Protein AF-A0AAE0SAY0-F1 (afdb_monomer_lite)

Radius of gyration: 31.82 Å; chains: 1; bounding box: 64×52×90 Å

InterPro domains:
  IPR038881 Yae1-like [PTHR18829] (3-130)

Organism: NCBI:txid2493646

Secondary structure (DSSP, 8-state):
----S------HHHHHHHHHHHHHHHHHHHHHHHHHHHHHHHHHHHHHHHHHHHHHHHHHHHHHHHHHHHHHHHHHHHTT----HHHHHHHHHHHHHHHHHHHHHHHHHHHHHHHHTTSS--------------------------------------TTSTTSSTTSS-HHHHHHHHHHHHHHHHHHHHHH-

Foldseek 3Di:
DPPPPPDPPDDVVVVVVVVVVVVVVVVVVVVVVVVVVVVVVVVVVVVVVVVVVVLCVQQVLLVVLLVVLVVVLVVCVVVVPCLDPVLNVLSVVLSVVSVVVSVVLVVLLVVVVVVPPPDDDPPPPPPPPDPDDDPDDDPDDDDDDDDDDDDDDDPPPDPDVPPPPVVSADPVRSVVSVVVSVVSVVSNVVSVD

pLDDT: mean 72.76, std 21.34, range [29.48, 95.25]

Structure (mmCIF, N/CA/C/O backbone):
data_AF-A0AAE0SAY0-F1
#
_entry.id   AF-A0AAE0SAY0-F1
#
loop_
_atom_site.group_PDB
_atom_site.id
_atom_site.type_symbol
_atom_site.label_atom_id
_atom_site.label_alt_id
_atom_site.label_comp_id
_atom_site.label_asym_id
_atom_site.label_entity_id
_atom_site.label_seq_id
_atom_site.pdbx_PDB_ins_code
_atom_site.Cartn_x
_atom_site.Cartn_y
_atom_site.Cartn_z
_atom_site.occupancy
_atom_site.B_iso_or_equiv
_atom_site.auth_seq_id
_atom_site.auth_comp_id
_atom_site.auth_asym_id
_atom_site.auth_atom_id
_atom_site.pdbx_PDB_model_num
ATOM 1 N N . MET A 1 1 ? 39.961 35.428 -63.835 1.00 50.41 1 MET A N 1
ATOM 2 C CA . MET A 1 1 ? 38.939 34.513 -64.376 1.00 50.41 1 MET A CA 1
ATOM 3 C C . MET A 1 1 ? 39.559 33.138 -64.426 1.00 50.41 1 MET A C 1
ATOM 5 O O . MET A 1 1 ? 40.484 32.979 -65.205 1.00 50.41 1 MET A O 1
ATOM 9 N N . CYS A 1 2 ? 39.135 32.260 -63.519 1.00 50.78 2 CYS A N 1
ATOM 10 C CA . CYS A 1 2 ? 39.115 30.796 -63.619 1.00 50.78 2 CYS A CA 1
ATOM 11 C C . CYS A 1 2 ? 38.475 30.301 -62.309 1.00 50.78 2 CYS A C 1
ATOM 13 O O . CYS A 1 2 ? 39.173 29.817 -61.424 1.00 50.78 2 CYS A O 1
ATOM 15 N N . ASP A 1 3 ? 37.164 30.521 -62.178 1.00 53.34 3 ASP A N 1
ATOM 16 C CA . ASP A 1 3 ? 36.315 30.006 -61.090 1.00 53.34 3 ASP A CA 1
ATOM 17 C C . ASP A 1 3 ? 35.630 28.689 -61.519 1.00 53.34 3 ASP A C 1
ATOM 19 O O . ASP A 1 3 ? 34.474 28.465 -61.200 1.00 53.34 3 ASP A O 1
ATOM 23 N N . ASP A 1 4 ? 36.330 27.804 -62.241 1.00 56.19 4 ASP A N 1
ATOM 24 C CA . ASP A 1 4 ? 35.753 26.556 -62.779 1.00 56.19 4 ASP A CA 1
ATOM 25 C C . ASP A 1 4 ? 36.566 25.326 -62.329 1.00 56.19 4 ASP A C 1
ATOM 27 O O . ASP A 1 4 ? 37.179 24.635 -63.142 1.00 56.19 4 ASP A O 1
ATOM 31 N N . LEU A 1 5 ? 36.634 25.058 -61.017 1.00 55.53 5 LEU A N 1
ATOM 32 C CA . LEU A 1 5 ? 37.279 23.837 -60.485 1.00 55.53 5 LEU A CA 1
ATOM 33 C C . LEU A 1 5 ? 36.327 22.917 -59.698 1.00 55.53 5 LEU A C 1
ATOM 35 O O . LEU A 1 5 ? 36.775 21.926 -59.130 1.00 55.53 5 LEU A O 1
ATOM 39 N N . PHE A 1 6 ? 35.020 23.193 -59.676 1.00 58.06 6 PHE A N 1
ATOM 40 C CA . PHE A 1 6 ? 34.055 22.380 -58.924 1.00 58.06 6 PHE A CA 1
ATOM 41 C C . PHE A 1 6 ? 32.705 22.227 -59.636 1.00 58.06 6 PHE A C 1
ATOM 43 O O . PHE A 1 6 ? 31.682 22.564 -59.063 1.00 58.06 6 PHE A O 1
ATOM 50 N N . ASP A 1 7 ? 32.704 21.673 -60.848 1.00 62.03 7 ASP A N 1
ATOM 51 C CA . ASP A 1 7 ? 31.488 21.134 -61.488 1.00 62.03 7 ASP A CA 1
ATOM 52 C C . ASP A 1 7 ? 31.799 19.759 -62.101 1.00 62.03 7 ASP A C 1
ATOM 54 O O . ASP A 1 7 ? 31.656 19.495 -63.293 1.00 62.03 7 ASP A O 1
ATOM 58 N N . ALA A 1 8 ? 32.321 18.852 -61.272 1.00 62.38 8 ALA A N 1
ATOM 59 C CA . ALA A 1 8 ? 32.258 17.441 -61.623 1.00 62.38 8 ALA A CA 1
ATOM 60 C C . ALA A 1 8 ? 30.800 17.010 -61.436 1.00 62.38 8 ALA A C 1
ATOM 62 O O . ALA A 1 8 ? 30.369 16.874 -60.291 1.00 62.38 8 ALA A O 1
ATOM 63 N N . ASP A 1 9 ? 30.067 16.822 -62.538 1.00 67.06 9 ASP A N 1
ATOM 64 C CA . ASP A 1 9 ? 28.736 16.206 -62.560 1.00 67.06 9 ASP A CA 1
ATOM 65 C C . ASP A 1 9 ? 28.818 14.837 -61.869 1.00 67.06 9 ASP A C 1
ATOM 67 O O . ASP A 1 9 ? 29.192 13.823 -62.467 1.00 67.06 9 ASP A O 1
ATOM 71 N N . VAL A 1 10 ? 28.549 14.808 -60.564 1.00 68.62 10 VAL A N 1
ATOM 72 C CA . VAL A 1 10 ? 28.425 13.561 -59.816 1.00 68.62 10 VAL A CA 1
ATOM 73 C C . VAL A 1 10 ? 27.100 12.947 -60.259 1.00 68.62 10 VAL A C 1
ATOM 75 O O . VAL A 1 10 ? 26.077 13.608 -60.099 1.00 68.62 10 VAL A O 1
ATOM 78 N N . PRO A 1 11 ? 27.085 11.718 -60.806 1.00 75.19 11 PRO A N 1
ATOM 79 C CA . PRO A 1 11 ? 25.846 11.112 -61.260 1.00 75.19 11 PRO A CA 1
ATOM 80 C C . PRO A 1 11 ? 24.834 11.059 -60.116 1.00 75.19 11 PRO A C 1
ATOM 82 O O . PRO A 1 11 ? 25.172 10.606 -59.017 1.00 75.19 11 PRO A O 1
ATOM 85 N N . ASP A 1 12 ? 23.603 11.486 -60.391 1.00 76.62 12 ASP A N 1
ATOM 86 C CA . ASP A 1 12 ? 22.509 11.522 -59.414 1.00 76.62 12 ASP A CA 1
ATOM 87 C C . ASP A 1 12 ? 22.326 10.162 -58.713 1.00 76.62 12 ASP A C 1
ATOM 89 O O . ASP A 1 12 ? 22.125 10.109 -57.504 1.00 76.62 12 ASP A O 1
ATOM 93 N N . GLU A 1 13 ? 22.550 9.052 -59.425 1.00 78.31 13 GLU A N 1
ATOM 94 C CA . GLU A 1 13 ? 22.526 7.680 -58.889 1.00 78.31 13 GLU A CA 1
ATOM 95 C C . GLU A 1 13 ? 23.530 7.449 -57.736 1.00 78.31 13 GLU A C 1
ATOM 97 O O . GLU A 1 13 ? 23.236 6.733 -56.776 1.00 78.31 13 GLU A O 1
ATOM 102 N N . LEU A 1 14 ? 24.716 8.071 -57.784 1.00 77.31 14 LEU A N 1
ATOM 103 C CA . LEU A 1 14 ? 25.714 7.987 -56.708 1.00 77.31 14 LEU A CA 1
ATOM 104 C C . LEU A 1 14 ? 25.335 8.864 -55.509 1.00 77.31 14 LEU A C 1
ATOM 106 O O . LEU A 1 14 ? 25.637 8.513 -54.363 1.00 77.31 14 LEU A O 1
ATOM 110 N N . ILE A 1 15 ? 24.677 9.998 -55.760 1.00 80.00 15 ILE A N 1
ATOM 111 C CA . ILE A 1 15 ? 24.145 10.877 -54.713 1.00 80.00 15 ILE A CA 1
ATOM 112 C C . ILE A 1 15 ? 23.011 10.157 -53.980 1.00 80.00 15 ILE A C 1
ATOM 114 O O . ILE A 1 15 ? 23.018 10.113 -52.747 1.00 80.00 15 ILE A O 1
ATOM 118 N N . GLU A 1 16 ? 22.094 9.536 -54.721 1.00 82.69 16 GLU A N 1
ATOM 119 C CA . GLU A 1 16 ? 21.010 8.726 -54.177 1.00 82.69 16 GLU A CA 1
ATOM 120 C C . GLU A 1 16 ? 21.564 7.566 -53.348 1.00 82.69 16 GLU A C 1
ATOM 122 O O . GLU A 1 16 ? 21.226 7.450 -52.172 1.00 82.69 16 GLU A O 1
ATOM 127 N N . ALA A 1 17 ? 22.479 6.752 -53.885 1.00 83.75 17 ALA A N 1
ATOM 128 C CA . ALA A 1 17 ? 23.070 5.627 -53.152 1.00 83.75 17 ALA A CA 1
ATOM 129 C C . ALA A 1 17 ? 23.733 6.058 -51.828 1.00 83.75 17 ALA A C 1
ATOM 131 O O . ALA A 1 17 ? 23.588 5.392 -50.798 1.00 83.75 17 ALA A O 1
ATOM 132 N N . LYS A 1 18 ? 24.420 7.208 -51.822 1.00 87.19 18 LYS A N 1
ATOM 133 C CA . LYS A 1 18 ? 25.021 7.784 -50.610 1.00 87.19 18 LYS A CA 1
ATOM 134 C C . LYS A 1 18 ? 23.966 8.227 -49.594 1.00 87.19 18 LYS A C 1
ATOM 136 O O . LYS A 1 18 ? 24.162 8.034 -48.393 1.00 87.19 18 LYS A O 1
ATOM 141 N N . GLN A 1 19 ? 22.874 8.835 -50.053 1.00 88.12 19 GLN A N 1
ATOM 142 C CA . GLN A 1 19 ? 21.759 9.230 -49.191 1.00 88.12 19 GLN A CA 1
ATOM 143 C C . GLN A 1 19 ? 21.067 8.002 -48.596 1.00 88.12 19 GLN A C 1
ATOM 145 O O . GLN A 1 19 ? 20.876 7.960 -47.384 1.00 88.12 19 GLN A O 1
ATOM 150 N N . TRP A 1 20 ? 20.800 6.974 -49.404 1.00 89.62 20 TRP A N 1
ATOM 151 C CA . TRP A 1 20 ? 20.235 5.703 -48.949 1.00 89.62 20 TRP A CA 1
ATOM 152 C C . TRP A 1 20 ? 21.085 5.056 -47.857 1.00 89.62 20 TRP A C 1
ATOM 154 O O . TRP A 1 20 ? 20.564 4.744 -46.790 1.00 89.62 20 TRP A O 1
ATOM 164 N N . HIS A 1 21 ? 22.399 4.938 -48.067 1.00 91.31 21 HIS A N 1
ATOM 165 C CA . HIS A 1 21 ? 23.300 4.352 -47.072 1.00 91.31 21 HIS A CA 1
ATOM 166 C C . HIS A 1 21 ? 23.351 5.171 -45.771 1.00 91.31 21 HIS A C 1
ATOM 168 O O . HIS A 1 21 ? 23.445 4.624 -44.670 1.00 91.31 21 HIS A O 1
ATOM 174 N N . LYS A 1 22 ? 23.280 6.505 -45.874 1.00 90.31 22 LYS A N 1
ATOM 175 C CA . LYS A 1 22 ? 23.200 7.381 -44.701 1.00 90.31 22 LYS A CA 1
ATOM 176 C C . LYS A 1 22 ? 21.899 7.144 -43.930 1.00 90.31 22 LYS A C 1
ATOM 178 O O . LYS A 1 22 ? 21.953 6.926 -42.723 1.00 90.31 22 LYS A O 1
ATOM 183 N N . THR A 1 23 ? 20.760 7.141 -44.618 1.00 91.44 23 THR A N 1
ATOM 184 C CA . THR A 1 23 ? 19.447 6.908 -44.006 1.00 91.44 23 THR A CA 1
ATOM 185 C C . THR A 1 23 ? 19.343 5.512 -43.394 1.00 91.44 23 THR A C 1
ATOM 187 O O . THR A 1 23 ? 18.812 5.368 -42.298 1.00 91.44 23 THR A O 1
ATOM 190 N N . GLU A 1 24 ? 19.888 4.486 -44.046 1.00 91.88 24 GLU A N 1
ATOM 191 C CA . GLU A 1 24 ? 19.918 3.117 -43.520 1.00 91.88 24 GLU A CA 1
ATOM 192 C C . GLU A 1 24 ? 20.748 3.014 -42.230 1.00 91.88 24 GLU A C 1
ATOM 194 O O . GLU A 1 24 ? 20.304 2.413 -41.246 1.00 91.88 24 GLU A O 1
ATOM 199 N N . SER A 1 25 ? 21.921 3.655 -42.194 1.00 90.38 25 SER A N 1
ATOM 200 C CA . SER A 1 25 ? 22.769 3.717 -40.996 1.00 90.38 25 SER A CA 1
ATOM 201 C C . SER A 1 25 ? 22.094 4.474 -39.846 1.00 90.38 25 SER A C 1
ATOM 203 O O . SER A 1 25 ? 22.097 4.015 -38.699 1.00 90.38 25 SER A O 1
ATOM 205 N N . GLU A 1 26 ? 21.448 5.604 -40.147 1.00 91.81 26 GLU A N 1
ATOM 206 C CA . GLU A 1 26 ? 20.695 6.392 -39.168 1.00 91.81 26 GLU A CA 1
ATOM 207 C C . GLU A 1 26 ? 19.523 5.597 -38.585 1.00 91.81 26 GLU A C 1
ATOM 209 O O . GLU A 1 26 ? 19.410 5.507 -37.361 1.00 91.81 26 GLU A O 1
ATOM 214 N N . LEU A 1 27 ? 18.725 4.944 -39.435 1.00 93.75 27 LEU A N 1
ATOM 215 C CA . LEU A 1 27 ? 17.596 4.115 -39.016 1.00 93.75 27 LEU A CA 1
ATOM 216 C C . LEU A 1 27 ? 18.045 2.919 -38.166 1.00 93.75 27 LEU A C 1
ATOM 218 O O . LEU A 1 27 ? 17.397 2.587 -37.176 1.00 93.75 27 LEU A O 1
ATOM 222 N N . THR A 1 28 ? 19.170 2.288 -38.514 1.00 91.38 28 THR A N 1
ATOM 223 C CA . THR A 1 28 ? 19.719 1.155 -37.750 1.00 91.38 28 THR A CA 1
ATOM 224 C C . THR A 1 28 ? 20.154 1.587 -36.352 1.00 91.38 28 THR A C 1
ATOM 226 O O . THR A 1 28 ? 19.811 0.945 -35.356 1.00 91.38 28 THR A O 1
ATOM 229 N N . ARG A 1 29 ? 20.882 2.706 -36.256 1.00 90.62 29 ARG A N 1
ATOM 230 C CA . ARG A 1 29 ? 21.341 3.252 -34.972 1.00 90.62 29 ARG A CA 1
ATOM 231 C C . ARG A 1 29 ? 20.173 3.715 -34.108 1.00 90.62 29 ARG A C 1
ATOM 233 O O . ARG A 1 29 ? 20.173 3.486 -32.899 1.00 90.62 29 ARG A O 1
ATOM 240 N N . GLU A 1 30 ? 19.190 4.368 -34.720 1.00 90.12 30 GLU A N 1
ATOM 241 C CA . GLU A 1 30 ? 17.985 4.815 -34.033 1.00 90.12 30 GLU A CA 1
ATOM 242 C C . GLU A 1 30 ? 17.149 3.633 -33.539 1.00 90.12 30 GLU A C 1
ATOM 244 O O . GLU A 1 30 ? 16.774 3.618 -32.371 1.00 90.12 30 GLU A O 1
ATOM 249 N N . GLY A 1 31 ? 16.956 2.600 -34.361 1.00 90.25 31 GLY A N 1
ATOM 250 C CA . GLY A 1 31 ? 16.266 1.375 -33.961 1.00 90.25 31 GLY A CA 1
ATOM 251 C C . GLY A 1 31 ? 16.936 0.677 -32.777 1.00 90.25 31 GLY A C 1
ATOM 252 O O . GLY A 1 31 ? 16.251 0.277 -31.840 1.00 90.25 31 GLY A O 1
ATOM 253 N N . PHE A 1 32 ? 18.272 0.591 -32.763 1.00 88.62 32 PHE A N 1
ATOM 254 C CA . PHE A 1 32 ? 19.005 0.017 -31.630 1.00 88.62 32 PHE A CA 1
ATOM 255 C C . PHE A 1 32 ? 18.840 0.846 -30.351 1.00 88.62 32 PHE A C 1
ATOM 257 O O . PHE A 1 32 ? 18.570 0.296 -29.285 1.00 88.62 32 PHE A O 1
ATOM 264 N N . ARG A 1 33 ? 18.973 2.174 -30.447 1.00 91.69 33 ARG A N 1
ATOM 265 C CA . ARG A 1 33 ? 18.795 3.068 -29.296 1.00 91.69 33 ARG A CA 1
ATOM 266 C C . ARG A 1 33 ? 17.370 2.994 -28.748 1.00 91.69 33 ARG A C 1
ATOM 268 O O . ARG A 1 33 ? 17.201 2.923 -27.534 1.00 91.69 33 ARG A O 1
ATOM 275 N N . ASN A 1 34 ? 16.374 3.005 -29.631 1.00 89.31 34 ASN A N 1
ATOM 276 C CA . ASN A 1 34 ? 14.968 2.949 -29.250 1.00 89.31 34 ASN A CA 1
ATOM 277 C C . ASN A 1 34 ? 14.644 1.595 -28.615 1.00 89.31 34 ASN A C 1
ATOM 279 O O . ASN A 1 34 ? 14.136 1.576 -27.504 1.00 89.31 34 ASN A O 1
ATOM 283 N N . GLY A 1 35 ? 15.057 0.478 -29.223 1.00 90.31 35 GLY A N 1
ATOM 284 C CA . GLY A 1 35 ? 14.850 -0.855 -28.648 1.00 90.31 35 GLY A CA 1
ATOM 285 C C . GLY A 1 35 ? 15.540 -1.052 -27.293 1.00 90.31 35 GLY A C 1
ATOM 286 O O . GLY A 1 35 ? 14.970 -1.666 -26.395 1.00 90.31 35 GLY A O 1
ATOM 287 N N . LEU A 1 36 ? 16.742 -0.491 -27.104 1.00 88.62 36 LEU A N 1
ATOM 288 C CA . LEU A 1 36 ? 17.419 -0.506 -25.804 1.00 88.62 36 LEU A CA 1
ATOM 289 C C . LEU A 1 36 ? 16.652 0.314 -24.756 1.00 88.62 36 LEU A C 1
ATOM 291 O O . LEU A 1 36 ? 16.491 -0.142 -23.627 1.00 88.62 36 LEU A O 1
ATOM 295 N N . SER A 1 37 ? 16.188 1.508 -25.127 1.00 86.81 37 SER A N 1
ATOM 296 C CA . SER A 1 37 ? 15.415 2.382 -24.240 1.00 86.81 37 SER A CA 1
ATOM 297 C C . SER A 1 37 ? 14.071 1.756 -23.862 1.00 86.81 37 SER A C 1
ATOM 299 O O . SER A 1 37 ? 13.734 1.702 -22.685 1.00 86.81 37 SER A O 1
ATOM 301 N N . GLU A 1 38 ? 13.334 1.238 -24.844 1.00 87.69 38 GLU A N 1
ATOM 302 C CA . GLU A 1 38 ? 12.043 0.573 -24.650 1.00 87.69 38 GLU A CA 1
ATOM 303 C C . GLU A 1 38 ? 12.192 -0.664 -23.758 1.00 87.69 38 GLU A C 1
ATOM 305 O O . GLU A 1 38 ? 11.424 -0.844 -22.818 1.00 87.69 38 GLU A O 1
ATOM 310 N N . GLY A 1 39 ? 13.222 -1.487 -23.980 1.00 86.75 39 GLY A N 1
ATOM 311 C CA . GLY A 1 39 ? 13.480 -2.659 -23.141 1.00 86.75 39 GLY A CA 1
ATOM 312 C C . GLY A 1 39 ? 13.786 -2.302 -21.682 1.00 86.75 39 GLY A C 1
ATOM 313 O O . GLY A 1 39 ? 13.324 -2.983 -20.766 1.00 86.75 39 GLY A O 1
ATOM 314 N N . GLN A 1 40 ? 14.531 -1.216 -21.450 1.00 86.94 40 GLN A N 1
ATOM 315 C CA . GLN A 1 40 ? 14.801 -0.716 -20.098 1.00 86.94 40 GLN A CA 1
ATOM 316 C C . GLN A 1 40 ? 13.533 -0.202 -19.419 1.00 86.94 40 GLN A C 1
ATOM 318 O O . GLN A 1 40 ? 13.307 -0.497 -18.247 1.00 86.94 40 GLN A O 1
ATOM 323 N N . GLU A 1 41 ? 12.709 0.548 -20.148 1.00 86.88 41 GLU A N 1
ATOM 324 C CA . GLU A 1 41 ? 11.457 1.090 -19.628 1.00 86.88 41 GLU A CA 1
ATOM 325 C C . GLU A 1 41 ? 10.464 -0.021 -19.275 1.00 86.88 41 GLU A C 1
ATOM 327 O O . GLU A 1 41 ? 9.925 -0.016 -18.170 1.00 86.88 41 GLU A O 1
ATOM 332 N N . ILE A 1 42 ? 10.299 -1.021 -20.148 1.00 86.25 42 ILE A N 1
ATOM 333 C CA . ILE A 1 42 ? 9.440 -2.187 -19.892 1.00 86.25 42 ILE A CA 1
ATOM 334 C C . ILE A 1 42 ? 9.918 -2.930 -18.642 1.00 86.25 42 ILE A C 1
ATOM 336 O O . ILE A 1 42 ? 9.136 -3.156 -17.721 1.00 86.25 42 ILE A O 1
ATOM 340 N N . SER A 1 43 ? 11.214 -3.250 -18.558 1.00 85.19 43 SER A N 1
ATOM 341 C CA . SER A 1 43 ? 11.755 -3.967 -17.398 1.00 85.19 43 SER A CA 1
ATOM 342 C C . SER A 1 43 ? 11.601 -3.176 -16.096 1.00 85.19 43 SER A C 1
ATOM 344 O O . SER A 1 43 ? 11.370 -3.772 -15.041 1.00 85.19 43 SER A O 1
ATOM 346 N N . LEU A 1 44 ? 11.743 -1.849 -16.146 1.00 87.31 44 LEU A N 1
ATOM 347 C CA . LEU A 1 44 ? 11.536 -0.978 -14.992 1.00 87.31 44 LEU A CA 1
ATOM 348 C C . LEU A 1 44 ? 10.064 -0.960 -14.573 1.00 87.31 44 LEU A C 1
ATOM 350 O O . LEU A 1 44 ? 9.760 -1.068 -13.384 1.00 87.31 44 LEU A O 1
ATOM 354 N N . GLN A 1 45 ? 9.157 -0.836 -15.541 1.00 89.31 45 GLN A N 1
ATOM 355 C CA . GLN A 1 45 ? 7.724 -0.802 -15.293 1.00 89.31 45 GLN A CA 1
ATOM 356 C C . GLN A 1 45 ? 7.222 -2.132 -14.730 1.00 89.31 45 GLN A C 1
ATOM 358 O O . GLN A 1 45 ? 6.442 -2.124 -13.782 1.00 89.31 45 GLN A O 1
ATOM 363 N N . ASP A 1 46 ? 7.707 -3.263 -15.237 1.00 85.56 46 ASP A N 1
ATOM 364 C CA . ASP A 1 46 ? 7.379 -4.586 -14.703 1.00 85.56 46 ASP A CA 1
ATOM 365 C C . ASP A 1 46 ? 7.847 -4.735 -13.251 1.00 85.56 46 ASP A C 1
ATOM 367 O O . ASP A 1 46 ? 7.089 -5.196 -12.392 1.00 85.56 46 ASP A O 1
ATOM 371 N N . GLY A 1 47 ? 9.065 -4.274 -12.947 1.00 84.06 47 GLY A N 1
ATOM 372 C CA . GLY A 1 47 ? 9.583 -4.237 -11.579 1.00 84.06 47 GLY A CA 1
ATOM 373 C C . GLY A 1 47 ? 8.735 -3.361 -10.653 1.00 84.06 47 GLY A C 1
ATOM 374 O O . GLY A 1 47 ? 8.410 -3.773 -9.537 1.00 84.06 47 GLY A O 1
ATOM 375 N N . PHE A 1 48 ? 8.326 -2.180 -11.126 1.00 86.19 48 PHE A N 1
ATOM 376 C CA . PHE A 1 48 ? 7.441 -1.281 -10.386 1.00 86.19 48 PHE A CA 1
ATOM 377 C C . PHE A 1 48 ? 6.061 -1.900 -10.150 1.00 86.19 48 PHE A C 1
ATOM 379 O O . PHE A 1 48 ? 5.587 -1.910 -9.017 1.00 86.19 48 PHE A O 1
ATOM 386 N N . ASN A 1 49 ? 5.429 -2.444 -11.192 1.00 88.25 49 ASN A N 1
ATOM 387 C CA . ASN A 1 49 ? 4.105 -3.056 -11.118 1.00 88.25 49 ASN A CA 1
ATOM 388 C C . ASN A 1 49 ? 4.088 -4.213 -10.115 1.00 88.25 49 ASN A C 1
ATOM 390 O O . ASN A 1 49 ? 3.179 -4.296 -9.290 1.00 88.25 49 ASN A O 1
ATOM 394 N N . GLN A 1 50 ? 5.113 -5.070 -10.149 1.00 84.81 50 GLN A N 1
ATOM 395 C CA . GLN A 1 50 ? 5.241 -6.181 -9.211 1.00 84.81 50 GLN A CA 1
ATOM 396 C C . GLN A 1 50 ? 5.433 -5.682 -7.773 1.00 84.81 50 GLN A C 1
ATOM 398 O O . GLN A 1 50 ? 4.707 -6.105 -6.876 1.00 84.81 50 GLN A O 1
ATOM 403 N N . GLY A 1 51 ? 6.360 -4.744 -7.554 1.00 83.50 51 GLY A N 1
ATOM 404 C CA . GLY A 1 51 ? 6.597 -4.174 -6.226 1.00 83.50 51 GLY A CA 1
ATOM 405 C C . GLY A 1 51 ? 5.371 -3.452 -5.662 1.00 83.50 51 GLY A C 1
ATOM 406 O O . GLY A 1 51 ? 5.078 -3.562 -4.472 1.00 83.50 51 GLY A O 1
ATOM 407 N N . PHE A 1 52 ? 4.620 -2.755 -6.518 1.00 86.31 52 PHE A N 1
ATOM 408 C CA . PHE A 1 52 ? 3.369 -2.105 -6.148 1.00 86.31 52 PHE A CA 1
ATOM 409 C C . PHE A 1 52 ? 2.299 -3.124 -5.752 1.00 86.31 52 PHE A C 1
ATOM 411 O O . PHE A 1 52 ? 1.683 -2.958 -4.702 1.00 86.31 52 PHE A O 1
ATOM 418 N N . ALA A 1 53 ? 2.090 -4.174 -6.552 1.00 86.44 53 ALA A N 1
ATOM 419 C CA . ALA A 1 53 ? 1.112 -5.219 -6.255 1.00 86.44 53 ALA A CA 1
ATOM 420 C C . ALA A 1 53 ? 1.421 -5.917 -4.920 1.00 86.44 53 ALA A C 1
ATOM 422 O O . ALA A 1 53 ? 0.550 -6.004 -4.056 1.00 86.44 53 ALA A O 1
ATOM 423 N N . ASP A 1 54 ? 2.680 -6.312 -4.711 1.00 83.38 5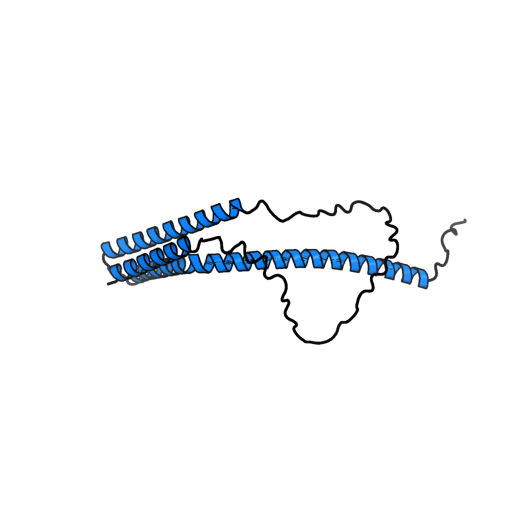4 ASP A N 1
ATOM 424 C CA . ASP A 1 54 ? 3.116 -6.973 -3.477 1.00 83.38 54 ASP A CA 1
ATOM 425 C C . ASP A 1 54 ? 2.927 -6.070 -2.245 1.00 83.38 54 ASP A C 1
ATOM 427 O O . ASP A 1 54 ? 2.458 -6.519 -1.196 1.00 83.38 54 ASP A O 1
ATOM 431 N N . ALA A 1 55 ? 3.260 -4.780 -2.357 1.00 84.69 55 ALA A N 1
ATOM 432 C CA . ALA A 1 55 ? 3.066 -3.822 -1.272 1.00 84.69 55 ALA A CA 1
ATOM 433 C C . ALA A 1 55 ? 1.579 -3.534 -1.006 1.00 84.69 55 ALA A C 1
ATOM 435 O O . ALA A 1 55 ? 1.172 -3.419 0.155 1.00 84.69 55 ALA A O 1
ATOM 436 N N . ALA A 1 56 ? 0.765 -3.429 -2.059 1.00 87.00 56 ALA A N 1
ATOM 437 C CA . ALA A 1 56 ? -0.667 -3.179 -1.957 1.00 87.00 56 ALA A CA 1
ATOM 438 C C . ALA A 1 56 ? -1.385 -4.326 -1.237 1.00 87.00 56 ALA A C 1
ATOM 440 O O . ALA A 1 56 ? -2.166 -4.060 -0.325 1.00 87.00 56 ALA A O 1
ATOM 441 N N . ASP A 1 57 ? -1.059 -5.582 -1.550 1.00 86.19 57 ASP A N 1
ATOM 442 C CA . ASP A 1 57 ? -1.640 -6.761 -0.890 1.00 86.19 57 ASP A CA 1
ATOM 443 C C . ASP A 1 57 ? -1.434 -6.758 0.635 1.00 86.19 57 ASP A C 1
ATOM 445 O O . ASP A 1 57 ? -2.251 -7.290 1.393 1.00 86.19 57 ASP A O 1
ATOM 449 N N . ILE A 1 58 ? -0.347 -6.140 1.103 1.00 87.12 58 ILE A N 1
ATOM 450 C CA . ILE A 1 58 ? -0.004 -6.053 2.523 1.00 87.12 58 ILE A CA 1
ATOM 451 C C . ILE A 1 58 ? -0.610 -4.808 3.175 1.00 87.12 58 ILE A C 1
ATOM 453 O O . ILE A 1 58 ? -1.186 -4.910 4.257 1.00 87.12 58 ILE A O 1
ATOM 457 N N . LEU A 1 59 ? -0.453 -3.633 2.559 1.00 90.06 59 LEU A N 1
ATOM 458 C CA . LEU A 1 59 ? -0.771 -2.342 3.182 1.00 90.06 59 LEU A CA 1
ATOM 459 C C . LEU A 1 59 ? -2.225 -1.914 2.981 1.00 90.06 59 LEU A C 1
ATOM 461 O O . LEU A 1 59 ? -2.790 -1.251 3.853 1.00 90.06 59 LEU A O 1
ATOM 465 N N . PHE A 1 60 ? -2.850 -2.296 1.867 1.00 92.06 60 PHE A N 1
ATOM 466 C CA . PHE A 1 60 ? -4.210 -1.873 1.541 1.00 92.06 60 PHE A CA 1
ATOM 467 C C . PHE A 1 60 ? -5.240 -2.252 2.620 1.00 92.06 60 PHE A C 1
ATOM 469 O O . PHE A 1 60 ? -6.030 -1.385 2.991 1.00 92.06 60 PHE A O 1
ATOM 476 N N . PRO A 1 61 ? -5.220 -3.463 3.216 1.00 92.50 61 PRO A N 1
ATOM 477 C CA . PRO A 1 61 ? -6.174 -3.815 4.269 1.00 92.50 61 PRO A CA 1
ATOM 478 C C . PRO A 1 61 ? -6.062 -2.962 5.543 1.00 92.50 61 PRO A C 1
ATOM 480 O O . PRO A 1 61 ? -7.065 -2.753 6.226 1.00 92.50 61 PRO A O 1
ATOM 483 N N . PHE A 1 62 ? -4.865 -2.471 5.884 1.00 92.81 62 PHE A N 1
ATOM 484 C CA . PHE A 1 62 ? -4.684 -1.563 7.025 1.00 92.81 62 PHE A CA 1
ATOM 485 C C . PHE A 1 62 ? -5.175 -0.156 6.685 1.00 92.81 62 PHE A C 1
ATOM 487 O O . PHE A 1 62 ? -5.918 0.435 7.471 1.00 92.81 62 PHE A O 1
ATOM 494 N N . ALA A 1 63 ? -4.871 0.320 5.473 1.00 93.19 63 ALA A N 1
ATOM 495 C CA . ALA A 1 63 ? -5.359 1.604 4.988 1.00 93.19 63 ALA A CA 1
ATOM 496 C C . ALA A 1 63 ? -6.895 1.636 4.919 1.00 93.19 63 ALA A C 1
ATOM 498 O O . ALA A 1 63 ? -7.507 2.631 5.314 1.00 93.19 63 ALA A O 1
ATOM 499 N N . GLU A 1 64 ? -7.516 0.540 4.471 1.00 94.81 64 GLU A N 1
ATOM 500 C CA . GLU A 1 64 ? -8.967 0.354 4.486 1.00 94.81 64 GLU A CA 1
ATOM 501 C C . GLU A 1 64 ? -9.509 0.417 5.917 1.00 94.81 64 GLU A C 1
ATOM 503 O O . GLU A 1 64 ? -10.441 1.174 6.183 1.00 94.81 64 GLU A O 1
ATOM 508 N N . LEU A 1 65 ? -8.907 -0.323 6.853 1.00 93.94 65 LEU A N 1
ATOM 509 C CA . LEU A 1 65 ? -9.341 -0.336 8.248 1.00 93.94 65 LEU A CA 1
ATOM 510 C C . LEU A 1 65 ? -9.250 1.055 8.887 1.00 93.94 65 LEU A C 1
ATOM 512 O O . LEU A 1 65 ? -10.204 1.504 9.522 1.00 93.94 65 LEU A O 1
ATOM 516 N N . ARG A 1 66 ? -8.137 1.766 8.681 1.00 94.69 66 ARG A N 1
ATOM 517 C CA . ARG A 1 66 ? -7.981 3.154 9.129 1.00 94.69 66 ARG A CA 1
ATOM 518 C C . ARG A 1 66 ? -9.061 4.043 8.520 1.00 94.69 66 ARG A C 1
ATOM 520 O O . ARG A 1 66 ? -9.700 4.800 9.244 1.00 94.69 66 ARG A O 1
ATOM 527 N N . GLY A 1 67 ? -9.296 3.918 7.214 1.00 94.94 67 GLY A N 1
ATOM 528 C CA . GLY A 1 67 ? -10.331 4.663 6.502 1.00 94.94 67 GLY A CA 1
ATOM 529 C C . GLY A 1 67 ? -11.729 4.419 7.071 1.00 94.94 67 GLY A C 1
ATOM 530 O O . GLY A 1 67 ? -12.465 5.376 7.293 1.00 94.94 67 GLY A O 1
ATOM 531 N N . GLN A 1 68 ? -12.073 3.166 7.377 1.00 93.88 68 GLN A N 1
ATOM 532 C CA . GLN A 1 68 ? -13.344 2.811 8.008 1.00 93.88 68 GLN A CA 1
ATOM 533 C C . GLN A 1 68 ? -13.487 3.476 9.382 1.00 93.88 68 GLN A C 1
ATOM 535 O O . GLN A 1 68 ? -14.497 4.127 9.637 1.00 93.88 68 GLN A O 1
ATOM 540 N N . ILE A 1 69 ? -12.473 3.375 10.248 1.00 92.62 69 ILE A N 1
ATOM 541 C CA . ILE A 1 69 ? -12.522 3.968 11.594 1.00 92.62 69 ILE A CA 1
ATOM 542 C C . ILE A 1 69 ? -12.627 5.497 11.521 1.00 92.62 69 ILE A C 1
ATOM 544 O O . ILE A 1 69 ? -13.460 6.093 12.204 1.00 92.62 69 ILE A O 1
ATOM 548 N N . SER A 1 70 ? -11.833 6.139 10.661 1.00 92.44 70 SER A N 1
ATOM 549 C CA . SER A 1 70 ? -11.895 7.588 10.451 1.00 92.44 70 SER A CA 1
ATOM 550 C C . SER A 1 70 ? -13.241 8.036 9.876 1.00 92.44 70 SER A C 1
ATOM 552 O O . SER A 1 70 ? -13.743 9.094 10.258 1.00 92.44 70 SER A O 1
ATOM 554 N N . ALA A 1 71 ? -13.847 7.240 8.990 1.00 92.19 71 ALA A N 1
ATOM 555 C CA . ALA A 1 71 ? -15.180 7.509 8.462 1.00 92.19 71 ALA A CA 1
ATOM 556 C C . ALA A 1 71 ? -16.248 7.421 9.560 1.00 92.19 71 ALA A C 1
ATOM 558 O O . ALA A 1 71 ? -17.091 8.312 9.635 1.00 92.19 71 ALA A O 1
ATOM 559 N N . PHE A 1 72 ? -16.179 6.415 10.443 1.00 88.69 72 PHE A N 1
ATOM 560 C CA . PHE A 1 72 ? -17.062 6.324 11.610 1.00 88.69 72 PHE A CA 1
ATOM 561 C C . PHE A 1 72 ? -16.919 7.551 12.513 1.00 88.69 72 PHE A C 1
ATOM 563 O O . PHE A 1 72 ? -17.904 8.244 12.740 1.00 88.69 72 PHE A O 1
ATOM 570 N N . LEU A 1 73 ? -15.700 7.889 12.946 1.00 88.31 73 LEU A N 1
ATOM 571 C CA . LEU A 1 73 ? -15.454 9.077 13.777 1.00 88.31 73 LEU A CA 1
ATOM 572 C C . LEU A 1 73 ? -15.997 10.365 13.132 1.00 88.31 73 LEU A C 1
ATOM 574 O O . LEU A 1 73 ? -16.638 11.178 13.796 1.00 88.31 73 LEU A O 1
ATOM 578 N N . SER A 1 74 ? -15.794 10.528 11.822 1.00 89.50 74 SER A N 1
ATOM 579 C CA . SER A 1 74 ? -16.283 11.695 11.077 1.00 89.50 74 SER A CA 1
ATOM 580 C C . SER A 1 74 ? -17.811 11.735 10.988 1.00 89.50 74 SER A C 1
ATOM 582 O O . SER A 1 74 ? -18.410 12.801 11.114 1.00 89.50 74 SER A O 1
ATOM 584 N N . PHE A 1 75 ? -18.451 10.586 10.762 1.00 87.50 75 PHE A N 1
ATOM 585 C CA . PHE A 1 75 ? -19.905 10.478 10.678 1.00 87.50 75 PHE A CA 1
ATOM 586 C C . PHE A 1 75 ? -20.571 10.836 12.010 1.00 87.50 75 PHE A C 1
ATOM 588 O O . PHE A 1 75 ? -21.527 11.609 12.028 1.00 87.50 75 PHE A O 1
ATOM 595 N N . GLU A 1 76 ? -20.040 10.335 13.123 1.00 83.31 76 GLU A N 1
ATOM 596 C CA . GLU A 1 76 ? -20.573 10.615 14.461 1.00 83.31 76 GLU A CA 1
ATOM 597 C C . GLU A 1 76 ? -20.435 12.098 14.827 1.00 83.31 76 GLU A C 1
ATOM 599 O O . GLU A 1 76 ? -21.398 12.720 15.288 1.00 83.31 76 GLU A O 1
ATOM 604 N N . PHE A 1 77 ? -19.284 12.701 14.507 1.00 81.00 77 PHE A N 1
ATOM 605 C CA . PHE A 1 77 ? -19.049 14.134 14.683 1.00 81.00 77 PHE A CA 1
ATOM 606 C C . PHE A 1 77 ? -20.069 14.994 13.919 1.00 81.00 77 PHE A C 1
ATOM 608 O O . PHE A 1 77 ? -20.628 15.940 14.470 1.00 81.00 77 PHE A O 1
ATOM 615 N N . ILE A 1 78 ? -20.347 14.657 12.654 1.00 81.62 78 ILE A N 1
ATOM 616 C CA . ILE A 1 78 ? -21.305 15.399 11.816 1.00 81.62 78 ILE A CA 1
ATOM 617 C C . ILE A 1 78 ? -22.737 15.259 12.348 1.00 81.62 78 ILE A C 1
ATOM 619 O O . ILE A 1 78 ? -23.517 16.212 12.288 1.00 81.62 78 ILE A O 1
ATOM 623 N N . ASN A 1 79 ? -23.092 14.091 12.882 1.00 80.69 79 ASN A N 1
ATOM 624 C CA . ASN A 1 79 ? -24.453 13.803 13.328 1.00 80.69 79 ASN A CA 1
ATOM 625 C C . ASN A 1 79 ? -24.757 14.256 14.766 1.00 80.69 79 ASN A C 1
ATOM 627 O O . ASN A 1 79 ? -25.874 14.030 15.232 1.00 80.69 79 ASN A O 1
ATOM 631 N N . ASN A 1 80 ? -23.808 14.902 15.462 1.00 71.00 80 ASN A N 1
ATOM 632 C CA . ASN A 1 80 ? -23.907 15.262 16.886 1.00 71.00 80 ASN A CA 1
ATOM 633 C C . ASN A 1 80 ? -24.329 14.078 17.778 1.00 71.00 80 ASN A C 1
ATOM 635 O O . ASN A 1 80 ? -25.007 14.267 18.792 1.00 71.00 80 ASN A O 1
ATOM 639 N N . GLN A 1 81 ? -23.971 12.854 17.390 1.00 70.19 81 GLN A N 1
ATOM 640 C CA . GLN A 1 81 ? -24.212 11.687 18.224 1.00 70.19 81 GLN A CA 1
ATOM 641 C C . GLN A 1 81 ? -23.118 11.608 19.285 1.00 70.19 81 GLN A C 1
ATOM 643 O O . GLN A 1 81 ? -21.928 11.580 18.978 1.00 70.19 81 GLN A O 1
ATOM 648 N N . ASP A 1 82 ? -23.525 11.585 20.553 1.00 72.94 82 ASP A N 1
ATOM 649 C CA . ASP A 1 82 ? -22.609 11.324 21.659 1.00 72.94 82 ASP A CA 1
A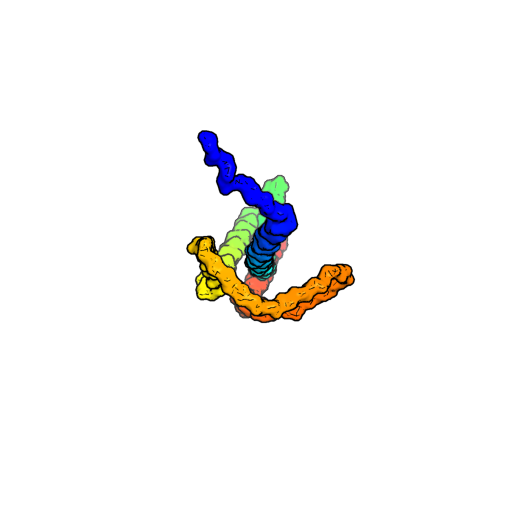TOM 650 C C . ASP A 1 82 ? -22.402 9.810 21.769 1.00 72.94 82 ASP A C 1
ATOM 652 O O . ASP A 1 82 ? -23.103 9.108 22.497 1.00 72.94 82 ASP A O 1
ATOM 656 N N . ILE A 1 83 ? -21.439 9.299 21.002 1.00 72.06 83 ILE A N 1
ATOM 657 C CA . ILE A 1 83 ? -20.946 7.913 21.084 1.00 72.06 83 ILE A CA 1
ATOM 658 C C . ILE A 1 83 ? -20.231 7.609 22.413 1.00 72.06 83 ILE A C 1
ATOM 660 O O . ILE A 1 83 ? -19.830 6.470 22.657 1.00 72.06 83 ILE A O 1
ATOM 664 N N . GLY A 1 84 ? -20.112 8.601 23.301 1.00 78.44 84 GLY A N 1
ATOM 665 C CA . GLY A 1 84 ? -19.390 8.514 24.554 1.00 78.44 84 GLY A CA 1
ATOM 666 C C . GLY A 1 84 ? -17.895 8.712 24.328 1.00 78.44 84 GLY A C 1
ATOM 667 O O . GLY A 1 84 ? -17.258 8.004 23.546 1.00 78.44 84 GLY A O 1
ATOM 668 N N . LYS A 1 85 ? -17.308 9.645 25.084 1.00 83.12 85 LYS A N 1
ATOM 669 C CA . LYS A 1 85 ? -15.871 9.982 25.020 1.00 83.12 85 LYS A CA 1
ATOM 670 C C . LYS A 1 85 ? -14.941 8.772 25.156 1.00 83.12 85 LYS A C 1
ATOM 672 O O . LYS A 1 85 ? -13.827 8.792 24.648 1.00 83.12 85 LYS A O 1
ATOM 677 N N . GLU A 1 86 ? -15.389 7.723 25.846 1.00 84.88 86 GLU A N 1
ATOM 678 C CA . GLU A 1 86 ? -14.654 6.464 25.983 1.00 84.88 86 GLU A CA 1
ATOM 679 C C . GLU A 1 86 ? -14.513 5.726 24.642 1.00 84.88 86 GLU A C 1
ATOM 681 O O . GLU A 1 86 ? -13.402 5.350 24.271 1.00 84.88 86 GLU A O 1
ATOM 686 N N . LYS A 1 87 ? -15.608 5.567 23.879 1.00 85.94 87 LYS A N 1
ATOM 687 C CA . LYS A 1 87 ? -15.577 4.909 22.563 1.00 85.94 87 LYS A CA 1
ATOM 688 C C . LYS A 1 87 ? -14.812 5.747 21.545 1.00 85.94 87 LYS A C 1
ATOM 690 O O . LYS A 1 87 ? -14.011 5.199 20.795 1.00 85.94 87 LYS A O 1
ATOM 695 N N . GLU A 1 88 ? -15.009 7.065 21.556 1.00 87.75 88 GLU A N 1
ATOM 696 C CA . GLU A 1 88 ? -14.263 7.996 20.701 1.00 87.75 88 GLU A CA 1
ATOM 697 C C . GLU A 1 88 ? -12.749 7.885 20.946 1.00 87.75 88 GLU A C 1
ATOM 699 O O . GLU A 1 88 ? -11.980 7.682 20.006 1.00 87.75 88 GLU A O 1
ATOM 704 N N . SER A 1 89 ? -12.321 7.915 22.214 1.00 89.75 89 SER A N 1
ATOM 705 C CA . SER A 1 89 ? -10.911 7.746 22.576 1.00 89.75 89 SER A CA 1
ATOM 706 C C . SER A 1 89 ? -10.369 6.373 22.171 1.00 89.75 89 SER A C 1
ATOM 708 O O . SER A 1 89 ? -9.244 6.293 21.686 1.00 89.75 89 SER A O 1
ATOM 710 N N . ALA A 1 90 ? -11.149 5.299 22.335 1.00 91.38 90 ALA A N 1
ATOM 711 C CA . ALA A 1 90 ? -10.738 3.948 21.951 1.00 91.38 90 ALA A CA 1
ATOM 712 C C . ALA A 1 90 ? -10.588 3.786 20.426 1.00 91.38 90 ALA A C 1
ATOM 714 O O . ALA A 1 90 ? -9.679 3.095 19.963 1.00 91.38 90 ALA A O 1
ATOM 715 N N . LEU A 1 91 ? -11.457 4.426 19.635 1.00 91.69 91 LEU A N 1
ATOM 716 C CA . LEU A 1 91 ? -11.349 4.452 18.174 1.00 91.69 91 LEU A CA 1
ATOM 717 C C . LEU A 1 91 ? -10.143 5.278 17.715 1.00 91.69 91 LEU A C 1
ATOM 719 O O . LEU A 1 91 ? -9.432 4.846 16.810 1.00 91.69 91 LEU A O 1
ATOM 723 N N . GLN A 1 92 ? -9.878 6.423 18.351 1.00 92.50 92 GLN A N 1
ATOM 724 C CA . GLN A 1 92 ? -8.707 7.241 18.037 1.00 92.50 92 GLN A CA 1
ATOM 725 C C . GLN A 1 92 ? -7.402 6.502 18.364 1.00 92.50 92 GLN A C 1
ATOM 727 O O . GLN A 1 92 ? -6.503 6.439 17.529 1.00 92.50 92 GLN A O 1
ATOM 732 N N . GLU A 1 93 ? -7.331 5.854 19.529 1.00 94.56 93 GLU A N 1
ATOM 733 C CA . GLU A 1 93 ? -6.194 5.008 19.900 1.00 94.56 93 GLU A CA 1
ATOM 734 C C . GLU A 1 93 ? -6.002 3.856 18.901 1.00 94.56 93 GLU A C 1
ATOM 736 O O . GLU A 1 93 ? -4.875 3.531 18.530 1.00 94.56 93 GLU A O 1
ATOM 741 N N . LEU A 1 94 ? -7.093 3.252 18.417 1.00 93.62 94 LEU A N 1
ATOM 742 C CA . LEU A 1 94 ? -7.023 2.196 17.411 1.00 93.62 94 LEU A CA 1
ATOM 743 C C . LEU A 1 94 ? -6.479 2.707 16.066 1.00 93.62 94 LEU A C 1
ATOM 745 O O . LEU A 1 94 ? -5.682 2.009 15.440 1.00 93.62 94 LEU A O 1
ATOM 749 N N . VAL A 1 95 ? -6.867 3.910 15.629 1.00 94.62 95 VAL A N 1
ATOM 750 C CA . VAL A 1 95 ? -6.309 4.557 14.425 1.00 94.62 95 VAL A CA 1
ATOM 751 C C . VAL A 1 95 ? -4.807 4.781 14.570 1.00 94.62 95 VAL A C 1
ATOM 753 O O . VAL A 1 95 ? -4.050 4.493 13.636 1.00 94.62 95 VAL A O 1
ATOM 756 N N . ASP A 1 96 ? -4.373 5.259 15.733 1.00 95.25 96 ASP A N 1
ATOM 757 C CA . ASP A 1 96 ? -2.963 5.514 16.014 1.00 95.25 96 ASP A CA 1
ATOM 758 C C . ASP A 1 96 ? -2.167 4.197 16.068 1.00 95.25 96 ASP A C 1
ATOM 760 O O . ASP A 1 96 ? -1.089 4.098 15.473 1.00 95.25 96 ASP A O 1
ATOM 764 N N . GLU A 1 97 ? -2.718 3.146 16.689 1.00 94.81 97 GLU A N 1
ATOM 765 C CA . GLU A 1 97 ? -2.097 1.815 16.739 1.00 94.81 97 GLU A CA 1
ATOM 766 C C . GLU A 1 97 ? -1.938 1.226 15.327 1.00 94.81 97 GLU A C 1
ATOM 768 O O . GLU A 1 97 ? -0.843 0.781 14.969 1.00 94.81 97 GLU A O 1
ATOM 773 N N . VAL A 1 98 ? -2.986 1.277 14.495 1.00 93.69 98 VAL A N 1
ATOM 774 C CA . VAL A 1 98 ? -2.937 0.814 13.095 1.00 93.69 98 VAL A CA 1
ATOM 775 C C . VAL A 1 98 ? -1.901 1.607 12.295 1.00 93.69 98 VAL A C 1
ATOM 777 O O . VAL A 1 98 ? -1.062 1.008 11.623 1.00 93.69 98 VAL A O 1
ATOM 780 N N . SER A 1 99 ? -1.889 2.936 12.424 1.00 94.44 99 SER A N 1
ATOM 781 C CA . SER A 1 99 ? -0.951 3.808 11.701 1.00 94.44 99 SER A CA 1
ATOM 782 C C . SER A 1 99 ? 0.505 3.554 12.105 1.00 94.44 99 SER A C 1
ATOM 784 O O . SER A 1 99 ? 1.400 3.529 11.258 1.00 94.44 99 SER A O 1
ATOM 786 N N . SER A 1 100 ? 0.758 3.310 13.393 1.00 93.81 100 SER A N 1
ATOM 787 C CA . SER A 1 100 ? 2.094 2.959 13.885 1.00 93.81 100 SER A CA 1
ATOM 788 C C . SER A 1 100 ? 2.582 1.616 13.326 1.00 93.81 100 SER A C 1
ATOM 790 O O . SER A 1 100 ? 3.757 1.470 12.977 1.00 93.81 100 SER A O 1
ATOM 792 N N . TYR A 1 101 ? 1.674 0.647 13.182 1.00 92.00 101 TYR A N 1
ATOM 793 C CA . TYR A 1 101 ? 1.992 -0.669 12.644 1.00 92.00 101 TYR A CA 1
ATOM 794 C C . TYR A 1 101 ? 2.255 -0.618 11.133 1.00 92.00 101 TYR A C 1
ATOM 796 O O . TYR A 1 101 ? 3.240 -1.196 10.675 1.00 92.00 101 TYR A O 1
ATOM 804 N N . GLU A 1 102 ? 1.455 0.140 10.373 1.00 91.56 102 GLU A N 1
ATOM 805 C CA . GLU A 1 102 ? 1.715 0.431 8.953 1.00 91.56 102 GLU A CA 1
ATOM 806 C C . GLU A 1 102 ? 3.118 1.018 8.751 1.00 91.56 102 GLU A C 1
ATOM 808 O O . GLU A 1 102 ? 3.892 0.526 7.927 1.00 91.56 102 GLU A O 1
ATOM 813 N N . ALA A 1 103 ? 3.485 2.030 9.544 1.00 91.31 103 ALA A N 1
ATOM 814 C CA . ALA A 1 103 ? 4.802 2.657 9.469 1.00 91.31 103 ALA A CA 1
ATOM 815 C C . ALA A 1 103 ? 5.936 1.668 9.786 1.00 91.31 103 ALA A C 1
ATOM 817 O O . ALA A 1 103 ? 6.986 1.695 9.139 1.00 91.31 103 ALA A O 1
ATOM 818 N N . SER A 1 104 ? 5.721 0.762 10.746 1.00 90.25 104 SER A N 1
ATOM 819 C CA . SER A 1 104 ? 6.677 -0.303 11.056 1.00 90.25 104 SER A CA 1
ATOM 820 C C . SER A 1 104 ? 6.869 -1.261 9.878 1.00 90.25 104 SER A C 1
ATOM 822 O O . SER A 1 104 ? 8.008 -1.616 9.585 1.00 90.25 104 SER A O 1
ATOM 824 N N . ILE A 1 105 ? 5.791 -1.661 9.193 1.00 88.31 105 ILE A N 1
ATOM 825 C CA . ILE A 1 105 ? 5.869 -2.530 8.008 1.00 88.31 105 ILE A CA 1
ATOM 826 C C . ILE A 1 105 ? 6.662 -1.833 6.900 1.00 88.31 105 ILE A C 1
ATOM 828 O O . ILE A 1 105 ? 7.609 -2.411 6.370 1.00 88.31 105 ILE A O 1
ATOM 832 N N . ILE A 1 106 ? 6.319 -0.580 6.584 1.00 89.00 106 ILE A N 1
ATOM 833 C CA . ILE A 1 106 ? 6.992 0.205 5.537 1.00 89.00 106 ILE A CA 1
ATOM 834 C C . ILE A 1 106 ? 8.492 0.320 5.828 1.00 89.00 106 ILE A C 1
ATOM 836 O O . ILE A 1 106 ? 9.316 0.137 4.931 1.00 89.00 106 ILE A O 1
ATOM 840 N N . LYS A 1 107 ? 8.858 0.571 7.089 1.00 88.88 107 LYS A N 1
ATOM 841 C CA . LYS A 1 107 ? 10.257 0.635 7.512 1.00 88.88 107 LYS A CA 1
ATOM 842 C C . LYS A 1 107 ? 10.983 -0.695 7.289 1.00 88.88 107 LYS A C 1
ATOM 844 O O . LYS A 1 107 ? 12.054 -0.695 6.691 1.00 88.88 107 LYS A O 1
ATOM 849 N N . SER A 1 108 ? 10.396 -1.816 7.711 1.00 84.81 108 SER A N 1
ATOM 850 C CA . SER A 1 108 ? 10.992 -3.142 7.500 1.00 84.81 108 SER A CA 1
ATOM 851 C C . SER A 1 108 ? 11.182 -3.461 6.015 1.00 84.81 108 SER A C 1
ATOM 853 O O . SER A 1 108 ? 12.229 -3.972 5.628 1.00 84.81 108 SER A O 1
ATOM 855 N N . VAL A 1 109 ? 10.212 -3.105 5.169 1.00 82.00 109 VAL A N 1
ATOM 856 C CA . VAL A 1 109 ? 10.323 -3.264 3.711 1.00 82.00 109 VAL A CA 1
ATOM 857 C C . VAL A 1 109 ? 11.461 -2.406 3.146 1.00 82.00 109 VAL A C 1
ATOM 859 O O . VAL A 1 109 ? 12.283 -2.902 2.380 1.00 82.00 109 VAL A O 1
ATOM 862 N N . SER A 1 110 ? 11.569 -1.141 3.562 1.00 83.12 110 SER A N 1
ATOM 863 C CA . SER A 1 110 ? 12.631 -0.232 3.106 1.00 83.12 110 SER A CA 1
ATOM 864 C C . SER A 1 110 ? 14.043 -0.696 3.493 1.00 83.12 110 SER A C 1
ATOM 866 O O . SER A 1 110 ? 14.979 -0.517 2.708 1.00 83.12 110 SER A O 1
ATOM 868 N N . GLU A 1 111 ? 14.205 -1.304 4.670 1.00 81.38 111 GLU A N 1
ATOM 869 C CA . GLU A 1 111 ? 15.480 -1.869 5.136 1.00 81.38 111 GLU A CA 1
ATOM 870 C C . GLU A 1 111 ? 15.907 -3.085 4.294 1.00 81.38 111 GLU A C 1
ATOM 872 O O . GLU A 1 111 ? 17.088 -3.240 3.967 1.00 81.38 111 GLU A O 1
ATOM 877 N N . ILE A 1 112 ? 14.944 -3.917 3.881 1.00 76.06 112 ILE A N 1
ATOM 878 C CA . ILE A 1 112 ? 15.186 -5.062 2.993 1.00 76.06 112 ILE A CA 1
ATOM 879 C C . ILE A 1 112 ? 15.614 -4.577 1.603 1.00 76.06 112 ILE A C 1
ATOM 881 O O . ILE A 1 112 ? 16.636 -5.036 1.095 1.00 76.06 112 ILE A O 1
ATOM 885 N N . VAL A 1 113 ? 14.888 -3.614 1.023 1.00 74.44 113 VAL A N 1
ATOM 886 C CA . VAL A 1 113 ? 15.173 -3.075 -0.321 1.00 74.44 113 VAL A CA 1
ATOM 887 C C . VAL A 1 113 ? 16.557 -2.418 -0.383 1.00 74.44 113 VAL A C 1
ATOM 889 O O . VAL A 1 113 ? 17.340 -2.704 -1.287 1.00 74.44 113 VAL A O 1
ATOM 892 N N . SER A 1 114 ? 16.921 -1.628 0.632 1.00 74.19 114 SER A N 1
ATOM 893 C CA . SER A 1 114 ? 18.253 -0.998 0.712 1.00 74.19 114 SER A CA 1
ATOM 894 C C . SER A 1 114 ? 19.404 -2.014 0.764 1.00 74.19 114 SER A C 1
ATOM 896 O O . SER A 1 114 ? 20.539 -1.691 0.421 1.00 74.19 114 SER A O 1
ATOM 898 N N . SER A 1 115 ? 19.130 -3.245 1.201 1.00 63.88 115 SER A N 1
ATOM 899 C CA . SER A 1 115 ? 20.133 -4.310 1.295 1.00 63.88 115 SER A CA 1
ATOM 900 C C . SER A 1 115 ? 20.353 -5.046 -0.037 1.00 63.88 115 SER A C 1
ATOM 902 O O . SER A 1 115 ? 21.377 -5.710 -0.201 1.00 63.88 115 SER A O 1
ATOM 904 N N . THR A 1 116 ? 19.422 -4.939 -0.993 1.00 61.84 116 THR A N 1
ATOM 905 C CA . THR A 1 116 ? 19.435 -5.688 -2.265 1.00 61.84 116 THR A CA 1
ATOM 906 C C . THR A 1 116 ? 20.012 -4.924 -3.468 1.00 61.84 116 THR A C 1
ATOM 908 O O . THR A 1 116 ? 20.398 -5.557 -4.450 1.00 61.84 116 THR A O 1
ATOM 911 N N . ASP A 1 117 ? 20.171 -3.599 -3.386 1.00 52.09 117 ASP A N 1
ATOM 912 C CA . ASP A 1 117 ? 20.502 -2.708 -4.521 1.00 52.09 117 ASP A CA 1
ATOM 913 C C . ASP A 1 117 ? 21.958 -2.752 -5.048 1.00 52.09 117 ASP A C 1
ATOM 915 O O . ASP A 1 117 ? 22.349 -1.941 -5.887 1.00 52.09 117 ASP A O 1
ATOM 919 N N . ASN A 1 118 ? 22.788 -3.719 -4.644 1.00 49.44 118 ASN A N 1
ATOM 920 C CA . ASN A 1 118 ? 24.181 -3.815 -5.124 1.00 49.44 118 ASN A CA 1
ATOM 921 C C . ASN A 1 118 ? 24.376 -4.659 -6.397 1.00 49.44 118 ASN A C 1
ATOM 923 O O . ASN A 1 118 ? 25.514 -4.916 -6.797 1.00 49.44 118 ASN A O 1
ATOM 927 N N . THR A 1 119 ? 23.305 -5.090 -7.065 1.00 49.53 119 THR A N 1
ATOM 928 C CA . THR A 1 119 ? 23.421 -5.962 -8.242 1.00 49.53 119 THR A CA 1
ATOM 929 C C . THR A 1 119 ? 22.460 -5.534 -9.345 1.00 49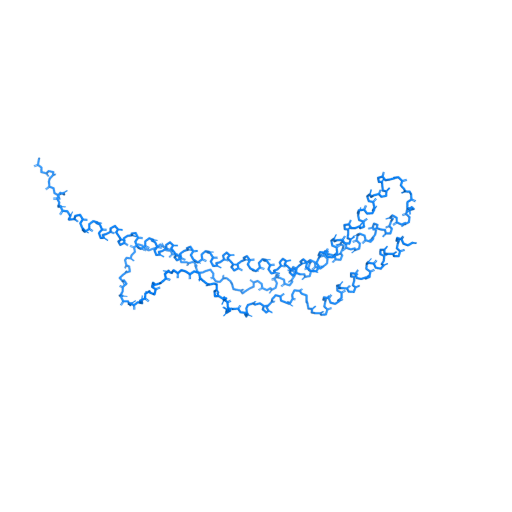.53 119 THR A C 1
ATOM 931 O O . THR A 1 119 ? 21.250 -5.593 -9.165 1.00 49.53 119 THR A O 1
ATOM 934 N N . SER A 1 120 ? 23.024 -5.220 -10.517 1.00 52.47 120 SER A N 1
ATOM 935 C CA . SER A 1 120 ? 22.375 -5.357 -11.836 1.00 52.47 120 SER A CA 1
ATOM 936 C C . SER A 1 120 ? 21.769 -4.123 -12.513 1.00 52.47 120 SER A C 1
ATOM 938 O O . SER A 1 120 ? 20.731 -4.243 -13.146 1.00 52.47 120 SER A O 1
ATOM 940 N N . ILE A 1 121 ? 22.482 -2.992 -12.562 1.00 50.78 121 ILE A N 1
ATOM 941 C CA . ILE A 1 121 ? 22.497 -2.184 -13.799 1.00 50.78 121 ILE A CA 1
ATOM 942 C C . ILE A 1 121 ? 23.945 -1.771 -14.084 1.00 50.78 121 ILE A C 1
ATOM 944 O O . ILE A 1 121 ? 24.388 -0.681 -13.720 1.00 50.78 121 ILE A O 1
ATOM 948 N N . GLN A 1 122 ? 24.713 -2.655 -14.733 1.00 44.53 122 GLN A N 1
ATOM 949 C CA . GLN A 1 122 ? 25.908 -2.212 -15.450 1.00 44.53 122 GLN A CA 1
ATOM 950 C C . GLN A 1 122 ? 25.433 -1.323 -16.599 1.00 44.53 122 GLN A C 1
ATOM 952 O O . GLN A 1 122 ? 24.977 -1.795 -17.638 1.00 44.53 122 GLN A O 1
ATOM 957 N N . ARG A 1 123 ? 25.492 -0.013 -16.364 1.00 48.62 123 ARG A N 1
ATOM 958 C CA . ARG A 1 123 ? 25.288 1.014 -17.378 1.00 48.62 123 ARG A CA 1
ATOM 959 C C . ARG A 1 123 ? 26.420 0.871 -18.388 1.00 48.62 123 ARG A C 1
ATOM 961 O O . ARG A 1 123 ? 27.530 1.334 -18.140 1.00 48.62 123 ARG A O 1
ATOM 968 N N . ALA A 1 124 ? 26.158 0.199 -19.503 1.00 45.44 124 ALA A N 1
ATOM 969 C CA . ALA A 1 124 ? 27.020 0.296 -20.667 1.00 45.44 124 ALA A CA 1
ATOM 970 C C . ALA A 1 124 ? 26.853 1.709 -21.245 1.00 45.44 124 ALA A C 1
ATOM 972 O O . ALA A 1 124 ? 26.043 1.942 -22.139 1.00 45.44 124 ALA A O 1
ATOM 973 N N . CYS A 1 125 ? 27.575 2.677 -20.678 1.00 42.03 125 CYS A N 1
ATOM 974 C CA . CYS A 1 125 ? 27.822 3.947 -21.340 1.00 42.03 125 CYS A CA 1
ATOM 975 C C . CYS A 1 125 ? 28.659 3.625 -22.581 1.00 42.03 125 CYS A C 1
ATOM 977 O O . CYS A 1 125 ? 29.849 3.337 -22.474 1.00 42.03 125 CYS A O 1
ATOM 979 N N . ILE A 1 126 ? 28.028 3.592 -23.754 1.00 52.16 126 ILE A N 1
ATOM 980 C CA . ILE A 1 126 ? 28.770 3.679 -25.008 1.00 52.16 126 ILE A CA 1
ATOM 981 C C . ILE A 1 126 ? 29.094 5.162 -25.176 1.00 52.16 126 ILE A C 1
ATOM 983 O O . ILE A 1 126 ? 28.282 5.925 -25.699 1.00 52.16 126 ILE A O 1
ATOM 987 N N . ASP A 1 127 ? 30.260 5.570 -24.679 1.00 39.28 127 ASP A N 1
ATOM 988 C CA . ASP A 1 127 ? 30.859 6.858 -25.019 1.00 39.28 127 ASP A CA 1
ATOM 989 C C . ASP A 1 127 ? 31.156 6.837 -26.521 1.00 39.28 127 ASP A C 1
ATOM 991 O O . ASP A 1 127 ? 32.093 6.191 -26.988 1.00 39.28 127 ASP A O 1
ATOM 995 N 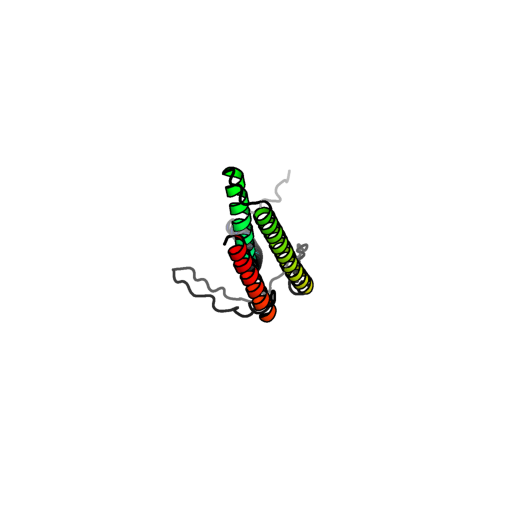N . SER A 1 128 ? 30.299 7.490 -27.301 1.00 50.62 128 SER A N 1
ATOM 996 C CA . SER A 1 128 ? 30.414 7.547 -28.755 1.00 50.62 128 SER A CA 1
ATOM 997 C C . SER A 1 128 ? 30.983 8.893 -29.200 1.00 50.62 128 SER A C 1
ATOM 999 O O . SER A 1 128 ? 30.374 9.572 -30.021 1.00 50.62 128 SER A O 1
ATOM 1001 N N . ASP A 1 129 ? 32.170 9.241 -28.701 1.00 43.25 129 ASP A N 1
ATOM 1002 C CA . ASP A 1 129 ? 33.031 10.267 -29.299 1.00 43.25 129 ASP A CA 1
ATOM 1003 C C . ASP A 1 129 ? 34.180 9.582 -30.055 1.00 43.25 129 ASP A C 1
ATOM 1005 O O . ASP A 1 129 ? 35.325 9.542 -29.610 1.00 43.25 129 ASP A O 1
ATOM 1009 N N . ASN A 1 130 ? 33.878 9.012 -31.226 1.00 41.41 130 ASN A N 1
ATOM 1010 C CA . ASN A 1 130 ? 34.906 8.733 -32.228 1.00 41.41 130 ASN A CA 1
ATOM 1011 C C . ASN A 1 130 ? 34.336 8.843 -33.655 1.00 41.41 130 ASN A C 1
ATOM 1013 O O . ASN A 1 130 ? 33.624 7.941 -34.098 1.00 41.41 130 ASN A O 1
ATOM 1017 N N . PRO A 1 131 ? 34.663 9.900 -34.420 1.00 43.00 131 PRO A N 1
ATOM 1018 C CA . PRO A 1 131 ? 34.374 9.987 -35.848 1.00 43.00 131 PRO A CA 1
ATOM 1019 C C . PRO A 1 131 ? 35.482 9.303 -36.674 1.00 43.00 131 PRO A C 1
ATOM 1021 O O . PRO A 1 131 ? 35.969 9.847 -37.663 1.00 43.00 131 PRO A O 1
ATOM 1024 N N . GLY A 1 132 ? 35.924 8.120 -36.246 1.00 35.31 132 GLY A N 1
ATOM 1025 C CA . GLY A 1 132 ? 36.941 7.320 -36.923 1.00 35.31 132 GLY A CA 1
ATOM 1026 C C . GLY A 1 132 ? 36.294 6.107 -37.574 1.00 35.31 132 GLY A C 1
ATOM 1027 O O . GLY A 1 132 ? 35.785 5.240 -36.871 1.00 35.31 132 GLY A O 1
ATOM 1028 N N . GLY A 1 133 ? 36.292 6.074 -38.909 1.00 44.62 133 GLY A N 1
ATOM 1029 C CA . GLY A 1 133 ? 35.667 5.032 -39.721 1.00 44.62 133 GLY A CA 1
ATOM 1030 C C . GLY A 1 133 ? 35.958 3.616 -39.226 1.00 44.62 133 GLY A C 1
ATOM 1031 O O . GLY A 1 133 ? 37.107 3.181 -39.179 1.00 44.62 133 GLY A O 1
ATOM 1032 N N . ILE A 1 134 ? 34.893 2.893 -38.893 1.00 34.91 134 ILE A N 1
ATOM 1033 C CA . ILE A 1 134 ? 34.936 1.448 -38.713 1.00 34.91 134 ILE A CA 1
ATOM 1034 C C . ILE A 1 134 ? 34.684 0.846 -40.094 1.00 34.91 134 ILE A C 1
ATOM 1036 O O . ILE A 1 134 ? 33.559 0.863 -40.592 1.00 34.91 134 ILE A O 1
ATOM 1040 N N . SER A 1 135 ? 35.745 0.330 -40.716 1.00 35.59 135 SER A N 1
ATOM 1041 C CA . SER A 1 135 ? 35.619 -0.680 -41.765 1.00 35.59 135 SER A CA 1
ATOM 1042 C C . SER A 1 135 ? 34.961 -1.903 -41.135 1.00 35.59 135 SER A C 1
ATOM 1044 O O . SER A 1 135 ? 35.603 -2.654 -40.402 1.00 35.59 135 SER A O 1
ATOM 1046 N N . VAL A 1 136 ? 33.661 -2.064 -41.363 1.00 37.19 136 VAL A N 1
ATOM 1047 C CA . VAL A 1 136 ? 32.943 -3.282 -40.997 1.00 37.19 136 VAL A CA 1
ATOM 1048 C C . VAL A 1 136 ? 33.294 -4.321 -42.057 1.00 37.19 136 VAL A C 1
ATOM 1050 O O . VAL A 1 136 ? 32.824 -4.241 -43.188 1.00 37.19 136 VAL A O 1
ATOM 1053 N N . GLU A 1 137 ? 34.161 -5.272 -41.704 1.00 30.95 137 GLU A N 1
ATOM 1054 C CA . GLU A 1 137 ? 34.233 -6.544 -42.420 1.00 30.95 137 GLU A CA 1
ATOM 1055 C C . GLU A 1 137 ? 32.835 -7.167 -42.409 1.00 30.95 137 GLU A C 1
ATOM 1057 O O . GLU A 1 137 ? 32.250 -7.419 -41.351 1.00 30.95 137 GLU A O 1
ATOM 1062 N N . GLU A 1 138 ? 32.299 -7.380 -43.610 1.00 38.22 138 GLU A N 1
ATOM 1063 C CA . GLU A 1 138 ? 31.055 -8.092 -43.855 1.00 38.22 138 GLU A CA 1
ATOM 1064 C C . GLU A 1 138 ? 31.090 -9.461 -43.171 1.00 38.22 138 GLU A C 1
ATOM 1066 O O . GLU A 1 138 ? 31.701 -10.419 -43.648 1.00 38.22 138 GLU A O 1
ATOM 1071 N N . LYS A 1 139 ? 30.355 -9.587 -42.067 1.00 30.28 139 LYS A N 1
ATOM 1072 C CA . LYS A 1 139 ? 29.786 -10.869 -41.675 1.00 30.28 139 LYS A CA 1
ATOM 1073 C C . LYS A 1 139 ? 28.293 -10.784 -41.919 1.00 30.28 139 LYS A C 1
ATOM 1075 O O . LYS A 1 139 ? 27.535 -10.257 -41.112 1.00 30.28 139 LYS A O 1
ATOM 1080 N N . SER A 1 140 ? 27.912 -11.270 -43.092 1.00 37.19 140 SER A N 1
ATOM 1081 C CA . SER A 1 140 ? 26.545 -11.476 -43.542 1.00 37.19 140 SER A CA 1
ATOM 1082 C C . SER A 1 140 ? 25.749 -12.271 -42.504 1.00 37.19 140 SER A C 1
ATOM 1084 O O . SER A 1 140 ? 25.757 -13.499 -42.476 1.00 37.19 140 SER A O 1
ATOM 1086 N N . VAL A 1 141 ? 25.035 -11.558 -41.635 1.00 34.69 141 VAL A N 1
ATOM 1087 C CA . VAL A 1 141 ? 23.933 -12.123 -40.859 1.00 34.69 141 VAL A CA 1
ATOM 1088 C C . VAL A 1 141 ? 22.662 -11.739 -41.593 1.00 34.69 141 VAL A C 1
ATOM 1090 O O . VAL A 1 141 ? 22.219 -10.594 -41.569 1.00 34.69 141 VAL A O 1
ATOM 1093 N N . SER A 1 142 ? 22.111 -12.711 -42.316 1.00 34.41 142 SER A N 1
ATOM 1094 C CA . SER A 1 142 ? 20.835 -12.581 -43.005 1.00 34.41 142 SER A CA 1
ATOM 1095 C C . SER A 1 142 ? 19.739 -12.212 -42.005 1.00 34.41 142 SER A C 1
ATOM 1097 O O . SER A 1 142 ? 19.401 -13.009 -41.128 1.00 34.41 142 SER A O 1
ATOM 1099 N N . ALA A 1 143 ? 19.160 -11.025 -42.152 1.00 37.22 143 ALA A N 1
ATOM 1100 C CA . ALA A 1 143 ? 17.947 -10.648 -41.445 1.00 37.22 143 ALA A CA 1
ATOM 1101 C C . ALA A 1 143 ? 16.754 -11.458 -41.991 1.00 37.22 143 ALA A C 1
ATOM 1103 O O . ALA A 1 143 ? 16.520 -11.437 -43.206 1.00 37.22 143 ALA A O 1
ATOM 1104 N N . PRO A 1 144 ? 15.947 -12.140 -41.158 1.00 34.06 144 PRO A N 1
ATOM 1105 C CA . PRO A 1 144 ? 14.686 -12.677 -41.630 1.00 34.06 144 PRO A CA 1
ATOM 1106 C C . PRO A 1 144 ? 13.664 -11.535 -41.689 1.00 34.06 144 PRO A C 1
ATOM 1108 O O . PRO A 1 144 ? 13.119 -11.099 -40.678 1.00 34.06 144 PRO A O 1
ATOM 1111 N N . ARG A 1 145 ? 13.374 -11.052 -42.902 1.00 42.38 145 ARG A N 1
ATOM 1112 C CA . ARG A 1 145 ? 12.147 -10.295 -43.174 1.00 42.38 145 ARG A CA 1
ATOM 1113 C C . ARG A 1 145 ? 10.963 -11.258 -43.146 1.00 42.38 145 ARG A C 1
ATOM 1115 O O . ARG A 1 145 ? 10.849 -12.057 -44.069 1.00 42.38 145 ARG A O 1
ATOM 1122 N N . LYS A 1 146 ? 10.047 -11.107 -42.185 1.00 32.97 146 LYS A N 1
ATOM 1123 C CA . LYS A 1 146 ? 8.597 -11.277 -42.401 1.00 32.97 146 LYS A CA 1
ATOM 1124 C C . LYS A 1 146 ? 7.822 -10.376 -41.438 1.00 32.97 146 LYS A C 1
ATOM 1126 O O . LYS A 1 146 ? 7.781 -10.631 -40.242 1.00 32.97 146 LYS A O 1
ATOM 1131 N N . ARG A 1 147 ? 7.198 -9.333 -41.987 1.00 43.38 147 ARG A N 1
ATOM 1132 C CA . ARG A 1 147 ? 5.939 -8.795 -41.467 1.00 43.38 147 ARG A CA 1
ATOM 1133 C C . ARG A 1 147 ? 4.846 -9.443 -42.307 1.00 43.38 147 ARG A C 1
ATOM 1135 O O . ARG A 1 147 ? 4.964 -9.410 -43.528 1.00 43.38 147 ARG A O 1
ATOM 1142 N N . ASP A 1 148 ? 3.916 -10.135 -41.661 1.00 29.48 148 ASP A N 1
ATOM 1143 C CA . ASP A 1 148 ? 2.478 -9.891 -41.805 1.00 29.48 148 ASP A CA 1
ATOM 1144 C C . ASP A 1 148 ? 1.657 -10.910 -41.004 1.00 29.48 148 ASP A C 1
ATOM 1146 O O . ASP A 1 148 ? 1.984 -12.094 -40.945 1.00 29.48 148 ASP A O 1
ATOM 1150 N N . SER A 1 149 ? 0.562 -10.379 -40.454 1.00 35.19 149 SER A N 1
ATOM 1151 C CA . SER A 1 149 ? -0.631 -11.051 -39.932 1.00 35.19 149 SER A CA 1
ATOM 1152 C C . SER A 1 149 ? -0.558 -11.714 -38.554 1.00 35.19 149 SER A C 1
ATOM 1154 O O . SER A 1 149 ? 0.028 -12.771 -38.362 1.00 35.19 149 SER A O 1
ATOM 1156 N N . SER A 1 150 ? -1.253 -11.052 -37.619 1.00 44.62 150 SER A N 1
ATOM 1157 C CA . SER A 1 150 ? -2.198 -11.640 -36.660 1.00 44.62 150 SER A CA 1
ATOM 1158 C C . SER A 1 150 ? -1.971 -13.108 -36.305 1.00 44.62 150 SER A C 1
ATOM 1160 O O . SER A 1 150 ? -2.466 -13.980 -37.005 1.00 44.62 150 SER A O 1
ATOM 1162 N N . ASP A 1 151 ? -1.283 -13.345 -35.196 1.00 34.53 151 ASP A N 1
ATOM 1163 C CA . ASP A 1 151 ? -1.660 -14.328 -34.183 1.00 34.53 151 ASP A CA 1
ATOM 1164 C C . ASP A 1 151 ? -0.739 -14.106 -32.980 1.00 34.53 151 ASP A C 1
ATOM 1166 O O . ASP A 1 151 ? 0.484 -14.038 -33.107 1.00 34.53 151 ASP A O 1
ATOM 1170 N N . GLY A 1 152 ? -1.338 -13.895 -31.808 1.00 45.66 152 GLY A N 1
ATOM 1171 C CA . GLY A 1 152 ? -0.596 -13.760 -30.563 1.00 45.66 152 GLY A CA 1
ATOM 1172 C C . GLY A 1 152 ? 0.138 -15.061 -30.268 1.00 45.66 152 GLY A C 1
ATOM 1173 O O . GLY A 1 152 ? -0.496 -16.096 -30.072 1.00 45.66 152 GLY A O 1
ATOM 1174 N N . ILE A 1 153 ? 1.467 -15.005 -30.218 1.00 33.47 153 ILE A N 1
ATOM 1175 C CA . ILE A 1 153 ? 2.287 -16.096 -29.697 1.00 33.47 153 ILE A CA 1
ATOM 1176 C C . ILE A 1 153 ? 2.793 -15.661 -28.315 1.00 33.47 153 ILE A C 1
ATOM 1178 O O . ILE A 1 153 ? 3.442 -14.617 -28.215 1.00 33.47 153 ILE A O 1
ATOM 1182 N N . PRO A 1 154 ? 2.480 -16.415 -27.247 1.00 36.91 154 PRO A N 1
ATOM 1183 C CA . PRO A 1 154 ? 2.909 -16.097 -25.890 1.00 36.91 154 PRO A CA 1
ATOM 1184 C C . PRO A 1 154 ? 4.435 -16.121 -25.768 1.00 36.91 154 PRO A C 1
ATOM 1186 O O . PRO A 1 154 ? 5.072 -17.124 -26.089 1.00 36.91 154 PRO A O 1
ATOM 1189 N N . LEU A 1 155 ? 5.014 -15.034 -25.253 1.00 41.59 155 LEU A N 1
ATOM 1190 C CA . LEU A 1 155 ? 6.395 -14.991 -24.771 1.00 41.59 155 LEU A CA 1
ATOM 1191 C C . LEU A 1 155 ? 6.493 -15.776 -23.450 1.00 41.59 155 LEU A C 1
ATOM 1193 O O . LEU A 1 155 ? 6.625 -15.212 -22.368 1.00 41.59 155 LEU A O 1
ATOM 1197 N N . GLU A 1 156 ? 6.410 -17.104 -23.529 1.00 45.72 156 GLU A N 1
ATOM 1198 C CA . GLU A 1 156 ? 6.988 -17.976 -22.509 1.00 45.72 156 GLU A CA 1
ATOM 1199 C C . GLU A 1 156 ? 8.493 -18.061 -22.759 1.00 45.72 156 GLU A C 1
ATOM 1201 O O . GLU A 1 156 ? 8.941 -18.917 -23.514 1.00 45.72 156 GLU A O 1
ATOM 1206 N N . GLN A 1 157 ? 9.265 -17.158 -22.149 1.00 44.38 157 GLN A N 1
ATOM 1207 C CA . GLN A 1 157 ? 10.644 -17.388 -21.691 1.00 44.38 157 GLN A CA 1
ATOM 1208 C C . GLN A 1 157 ? 11.211 -16.095 -21.098 1.00 44.38 157 GLN A C 1
ATOM 1210 O O . GLN A 1 157 ? 11.870 -15.325 -21.777 1.00 44.38 157 GLN A O 1
ATOM 1215 N N . ASP A 1 158 ? 10.894 -15.858 -19.823 1.00 35.97 158 ASP A N 1
ATOM 1216 C CA . ASP A 1 158 ? 11.893 -15.552 -18.785 1.00 35.97 158 ASP A CA 1
ATOM 1217 C C . ASP A 1 158 ? 11.226 -15.540 -17.401 1.00 35.97 158 ASP A C 1
ATOM 1219 O O . ASP A 1 158 ? 11.167 -14.568 -16.653 1.00 35.97 158 ASP A O 1
ATOM 1223 N N . ILE A 1 159 ? 10.718 -16.713 -17.025 1.00 44.78 159 ILE A N 1
ATOM 1224 C CA . ILE A 1 159 ? 10.003 -16.979 -15.767 1.00 44.78 159 ILE A CA 1
ATOM 1225 C C . ILE A 1 159 ? 10.964 -17.074 -14.558 1.00 44.78 159 ILE A C 1
ATOM 1227 O O . ILE A 1 159 ? 10.606 -17.612 -13.511 1.00 44.78 159 ILE A O 1
ATOM 1231 N N . ASN A 1 160 ? 12.210 -16.599 -14.677 1.00 38.41 160 ASN A N 1
ATOM 1232 C CA . ASN A 1 160 ? 13.253 -16.833 -13.669 1.00 38.41 160 ASN A CA 1
ATOM 1233 C C . ASN A 1 160 ? 13.834 -15.573 -13.014 1.00 38.41 160 ASN A C 1
ATOM 1235 O O . ASN A 1 160 ? 14.609 -15.709 -12.071 1.00 38.41 160 ASN A O 1
ATOM 1239 N N . PHE A 1 161 ? 13.402 -14.370 -13.406 1.00 40.72 161 PHE A N 1
ATOM 1240 C CA . PHE A 1 161 ? 13.687 -13.154 -12.625 1.00 40.72 161 PHE A CA 1
ATOM 1241 C C . PHE A 1 161 ? 12.647 -12.903 -11.512 1.00 40.72 161 PHE A C 1
ATOM 1243 O O . PHE A 1 161 ? 12.878 -12.155 -10.570 1.00 40.72 161 PHE A O 1
ATOM 1250 N N . GLN A 1 162 ? 11.529 -13.632 -11.549 1.00 42.44 162 GLN A N 1
ATOM 1251 C CA . GLN A 1 162 ? 10.396 -13.531 -10.618 1.00 42.44 162 GLN A CA 1
ATOM 1252 C C . GLN A 1 162 ? 10.649 -14.142 -9.220 1.00 42.44 162 GLN A C 1
ATOM 1254 O O . GLN A 1 162 ? 9.761 -14.157 -8.367 1.00 42.44 162 GLN A O 1
ATOM 1259 N N . ARG A 1 163 ? 11.838 -14.705 -8.951 1.00 41.03 163 ARG A N 1
ATOM 1260 C CA . ARG A 1 163 ? 12.103 -15.431 -7.691 1.00 41.03 163 ARG A CA 1
ATOM 1261 C C . ARG A 1 163 ? 12.675 -14.589 -6.557 1.00 41.03 163 ARG A C 1
ATOM 1263 O O . ARG A 1 163 ? 12.639 -15.055 -5.421 1.00 41.03 163 ARG A O 1
ATOM 1270 N N . THR A 1 164 ? 13.173 -13.387 -6.818 1.00 42.34 164 THR A N 1
ATOM 1271 C CA . THR A 1 164 ? 13.906 -12.618 -5.800 1.00 42.34 164 THR A CA 1
ATOM 1272 C C . THR A 1 164 ? 13.031 -11.663 -4.990 1.00 42.34 164 THR A C 1
ATOM 1274 O O . THR A 1 164 ? 13.383 -11.380 -3.850 1.00 42.34 164 THR A O 1
ATOM 1277 N N . ASN A 1 165 ? 11.850 -11.267 -5.479 1.00 44.19 165 ASN A N 1
ATOM 1278 C CA . ASN A 1 165 ? 10.990 -10.308 -4.764 1.00 44.19 165 ASN A CA 1
ATOM 1279 C C . ASN A 1 165 ? 9.901 -10.938 -3.885 1.00 44.19 165 ASN A C 1
ATOM 1281 O O . ASN A 1 165 ? 9.333 -10.265 -3.030 1.00 44.19 165 ASN A O 1
ATOM 1285 N N . LYS A 1 166 ? 9.719 -12.267 -3.932 1.00 48.22 166 LYS A N 1
ATOM 1286 C CA . LYS A 1 166 ? 8.849 -13.001 -2.986 1.00 48.22 166 LYS A CA 1
ATOM 1287 C C . LYS A 1 166 ? 9.399 -13.053 -1.542 1.00 48.22 166 LYS A C 1
ATOM 1289 O O . LYS A 1 166 ? 8.929 -13.840 -0.722 1.00 48.22 166 LYS A O 1
ATOM 1294 N N . LEU A 1 167 ? 10.425 -12.250 -1.255 1.00 49.28 167 LEU A N 1
ATOM 1295 C CA . LEU A 1 167 ? 11.162 -12.138 0.003 1.00 49.28 167 LEU A CA 1
ATOM 1296 C C . LEU A 1 167 ? 10.844 -10.863 0.793 1.00 49.28 167 LEU A C 1
ATOM 1298 O O . LEU A 1 167 ? 11.303 -10.762 1.928 1.00 49.28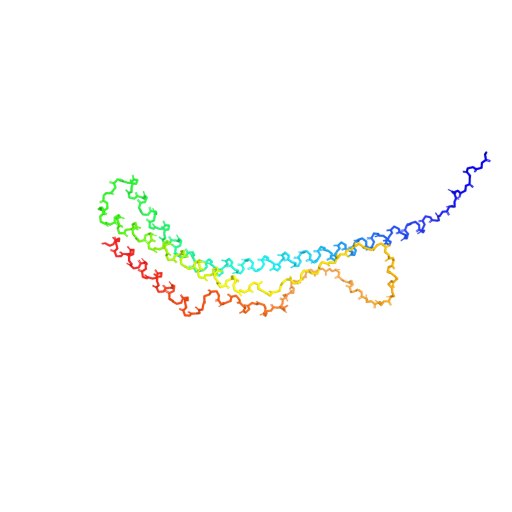 167 LEU A O 1
ATOM 1302 N N . ILE A 1 168 ? 10.055 -9.926 0.250 1.00 53.22 168 ILE A N 1
ATOM 1303 C CA . ILE A 1 168 ? 9.754 -8.655 0.938 1.00 53.22 168 ILE A CA 1
ATOM 1304 C C . ILE A 1 168 ? 9.024 -8.902 2.267 1.00 53.22 168 ILE A C 1
ATOM 1306 O O . ILE A 1 168 ? 9.212 -8.172 3.236 1.00 53.22 168 ILE A O 1
ATOM 1310 N N . VAL A 1 169 ? 8.289 -10.012 2.363 1.00 55.78 169 VAL A N 1
ATOM 1311 C CA . VAL A 1 169 ? 7.791 -10.541 3.627 1.00 55.78 169 VAL A CA 1
ATOM 1312 C C . VAL A 1 169 ? 7.977 -12.056 3.610 1.00 55.78 169 VAL A C 1
ATOM 1314 O O . VAL A 1 169 ? 7.316 -12.770 2.857 1.00 55.78 169 VAL A O 1
ATOM 1317 N N . ASN A 1 170 ? 8.892 -12.578 4.435 1.00 61.00 170 ASN A N 1
ATOM 1318 C CA . ASN A 1 170 ? 9.005 -14.023 4.659 1.00 61.00 170 ASN A CA 1
ATOM 1319 C C . ASN A 1 170 ? 7.606 -14.589 4.983 1.00 61.00 170 ASN A C 1
ATOM 1321 O O . ASN A 1 170 ? 6.840 -13.948 5.700 1.00 61.00 170 ASN A O 1
ATOM 1325 N N . LYS A 1 171 ? 7.252 -15.785 4.492 1.00 56.47 171 LYS A N 1
ATOM 1326 C CA . LYS A 1 171 ? 5.928 -16.402 4.725 1.00 56.47 171 LYS A CA 1
ATOM 1327 C C . LYS A 1 171 ? 5.505 -16.390 6.203 1.00 56.47 171 LYS A C 1
ATOM 1329 O O . LYS A 1 171 ? 4.315 -16.282 6.486 1.00 56.47 171 LYS A O 1
ATOM 1334 N N . SER A 1 172 ? 6.462 -16.481 7.131 1.00 56.03 172 SER A N 1
ATOM 1335 C CA . SER A 1 172 ? 6.218 -16.332 8.572 1.00 56.03 172 SER A CA 1
ATOM 1336 C C . SER A 1 172 ? 5.729 -14.928 8.949 1.00 56.03 172 SER A C 1
ATOM 1338 O O . SER A 1 172 ? 4.723 -14.797 9.636 1.00 56.03 172 SER A O 1
ATOM 1340 N N . SER A 1 173 ? 6.378 -13.886 8.431 1.00 74.50 173 SER A N 1
ATOM 1341 C CA . SER A 1 173 ? 6.023 -12.489 8.680 1.00 74.50 173 SER A CA 1
ATOM 1342 C C . SER A 1 173 ? 4.673 -12.117 8.058 1.00 74.50 173 SER A C 1
ATOM 1344 O O . SER A 1 173 ? 3.907 -11.388 8.679 1.00 74.50 173 SER A O 1
ATOM 1346 N N . PHE A 1 174 ? 4.304 -12.697 6.909 1.00 79.31 174 PHE A N 1
ATOM 1347 C CA . PHE A 1 174 ? 2.994 -12.439 6.300 1.00 79.31 174 PHE A CA 1
ATOM 1348 C C . PHE A 1 174 ? 1.860 -13.006 7.158 1.00 79.31 174 PHE A C 1
ATOM 1350 O O . PHE A 1 174 ? 0.852 -12.341 7.382 1.00 79.31 174 PHE A O 1
ATOM 1357 N N . ALA A 1 175 ? 2.040 -14.214 7.701 1.00 81.38 175 ALA A N 1
ATOM 1358 C CA . ALA A 1 175 ? 1.074 -14.801 8.623 1.00 81.38 175 ALA A CA 1
ATOM 1359 C C . ALA A 1 175 ? 0.895 -13.944 9.888 1.00 81.38 175 ALA A C 1
ATOM 1361 O O . ALA A 1 175 ? -0.218 -13.823 10.396 1.00 81.38 175 ALA A O 1
ATOM 1362 N N . ASP A 1 176 ? 1.968 -13.330 10.383 1.00 86.44 176 ASP A N 1
ATOM 1363 C CA . ASP A 1 176 ? 1.907 -12.466 11.561 1.00 86.44 176 ASP A CA 1
ATOM 1364 C C . ASP A 1 176 ? 1.222 -11.125 11.267 1.00 86.44 176 ASP A C 1
ATOM 1366 O O . ASP A 1 176 ? 0.402 -10.675 12.071 1.00 86.44 176 ASP A O 1
ATOM 1370 N N . ILE A 1 177 ? 1.447 -10.549 10.083 1.00 87.50 177 ILE A N 1
ATOM 1371 C CA . ILE A 1 177 ? 0.712 -9.373 9.597 1.00 87.50 177 ILE A CA 1
ATOM 1372 C C . ILE A 1 177 ? -0.788 -9.681 9.500 1.00 87.50 177 ILE A C 1
ATOM 1374 O O . ILE A 1 177 ? -1.607 -8.920 10.013 1.00 87.50 177 ILE A O 1
ATOM 1378 N N . GLN A 1 178 ? -1.165 -10.824 8.919 1.00 88.56 178 GLN A N 1
ATOM 1379 C CA . GLN A 1 178 ? -2.569 -11.241 8.809 1.00 88.56 178 GLN A CA 1
ATOM 1380 C C . GLN A 1 178 ? -3.222 -11.456 10.184 1.00 88.56 178 GLN A C 1
ATOM 1382 O O . GLN A 1 178 ? -4.356 -11.034 10.409 1.00 88.56 178 GLN A O 1
ATOM 1387 N N . LYS A 1 179 ? -2.502 -12.050 11.147 1.00 91.62 179 LYS A N 1
ATOM 1388 C CA . LYS A 1 179 ? -2.986 -12.165 12.535 1.00 91.62 179 LYS A CA 1
ATOM 1389 C C . LYS A 1 179 ? -3.202 -10.796 13.173 1.00 91.62 179 LYS A C 1
ATOM 1391 O O . LYS A 1 179 ? -4.212 -10.599 13.845 1.00 91.62 179 LYS A O 1
ATOM 1396 N N . LYS A 1 180 ? -2.272 -9.853 12.979 1.00 92.00 180 LYS A N 1
ATOM 1397 C CA . LYS A 1 180 ? -2.389 -8.501 13.542 1.00 92.00 180 LYS A CA 1
ATOM 1398 C C . LYS A 1 180 ? -3.542 -7.727 12.894 1.00 92.00 180 LYS A C 1
ATOM 1400 O O . LYS A 1 180 ? -4.289 -7.061 13.603 1.00 92.00 180 LYS A O 1
ATOM 1405 N N . LEU A 1 181 ? -3.760 -7.898 11.590 1.00 92.19 181 LEU A N 1
ATOM 1406 C CA . LEU A 1 181 ? -4.931 -7.367 10.893 1.00 92.19 181 LEU A CA 1
ATOM 1407 C C . LEU A 1 181 ? -6.236 -7.919 11.487 1.00 92.19 181 LEU A C 1
ATOM 1409 O O . LEU A 1 181 ? -7.151 -7.149 11.778 1.00 92.19 181 LEU A O 1
ATOM 1413 N N . GLN A 1 182 ? -6.319 -9.234 11.715 1.00 93.81 182 GLN A N 1
ATOM 1414 C CA . GLN A 1 182 ? -7.501 -9.837 12.335 1.00 93.81 182 GLN A CA 1
ATOM 1415 C C . GLN A 1 182 ? -7.722 -9.313 13.758 1.00 93.81 182 GLN A C 1
ATOM 1417 O O . GLN A 1 182 ? -8.849 -8.986 14.117 1.00 93.81 182 GLN A O 1
ATOM 1422 N N . TYR A 1 183 ? -6.654 -9.174 14.548 1.00 94.88 183 TYR A N 1
ATOM 1423 C CA . TYR A 1 183 ? -6.721 -8.574 15.881 1.00 94.88 183 TYR A CA 1
ATOM 1424 C C . TYR A 1 183 ? -7.353 -7.178 15.846 1.00 94.88 183 TYR A C 1
ATOM 1426 O O . TYR A 1 183 ? -8.261 -6.900 16.628 1.00 94.88 183 TYR A O 1
ATOM 1434 N N . PHE A 1 184 ? -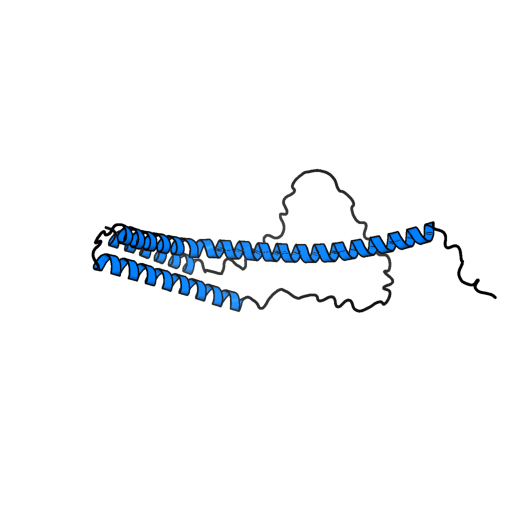6.928 -6.317 14.918 1.00 94.62 184 PHE A N 1
ATOM 1435 C CA . PHE A 1 184 ? -7.495 -4.977 14.807 1.00 94.62 184 PHE A CA 1
ATOM 1436 C C . PHE A 1 184 ? -8.965 -4.986 14.383 1.00 94.62 184 PHE A C 1
ATOM 1438 O O . PHE A 1 184 ? -9.757 -4.219 14.928 1.00 94.62 184 PHE A O 1
ATOM 1445 N N . LYS A 1 185 ? -9.353 -5.882 13.468 1.00 93.25 185 LYS A N 1
ATOM 1446 C CA . LYS A 1 185 ? -10.757 -6.053 13.062 1.00 93.25 185 LYS A CA 1
ATOM 1447 C C . LYS A 1 185 ? -11.644 -6.481 14.234 1.00 93.25 185 LYS A C 1
ATOM 1449 O O . LYS A 1 185 ? -12.715 -5.911 14.428 1.00 93.25 185 LYS A O 1
ATOM 1454 N N . GLU A 1 186 ? -11.193 -7.435 15.048 1.00 93.69 186 GLU A N 1
ATOM 1455 C CA . GLU A 1 186 ? -11.935 -7.858 16.244 1.00 93.69 186 GLU A CA 1
ATOM 1456 C C . GLU A 1 186 ? -11.981 -6.760 17.316 1.00 93.69 186 GLU A C 1
ATOM 1458 O O . GLU A 1 186 ? -13.020 -6.553 17.948 1.00 93.69 186 GLU A O 1
ATOM 1463 N N . LYS A 1 187 ? -10.887 -6.007 17.497 1.00 92.62 187 LYS A N 1
ATOM 1464 C CA . LYS A 1 187 ? -10.840 -4.858 18.416 1.00 92.62 187 LYS A CA 1
ATOM 1465 C C . LYS A 1 187 ? -11.834 -3.775 17.988 1.00 92.62 187 LYS A C 1
ATOM 1467 O O . LYS A 1 187 ? -12.610 -3.319 18.822 1.00 92.62 187 LYS A O 1
ATOM 1472 N N . LEU A 1 188 ? -11.895 -3.445 16.695 1.00 92.38 188 LEU A N 1
ATOM 1473 C CA . LEU A 1 188 ? -12.891 -2.519 16.148 1.00 92.38 188 LEU A CA 1
ATOM 1474 C C . LEU A 1 188 ? -14.319 -3.006 16.416 1.00 92.38 188 LEU A C 1
ATOM 1476 O O . LEU A 1 188 ? -15.145 -2.261 16.938 1.00 92.38 188 LEU A O 1
ATOM 1480 N N . LYS A 1 189 ? -14.601 -4.275 16.109 1.00 91.62 189 LYS A N 1
ATOM 1481 C CA . LYS A 1 189 ? -15.917 -4.878 16.344 1.00 91.62 189 LYS A CA 1
ATOM 1482 C C . LYS A 1 189 ? -16.322 -4.827 17.819 1.00 91.62 189 LYS A C 1
ATOM 1484 O O . LYS A 1 189 ? -17.484 -4.589 18.117 1.00 91.62 189 LYS A O 1
ATOM 1489 N N . THR A 1 190 ? -15.369 -5.024 18.727 1.00 92.69 190 THR A N 1
ATOM 1490 C CA . THR A 1 190 ? -15.603 -4.959 20.177 1.00 92.69 190 THR A CA 1
ATOM 1491 C C . THR A 1 190 ? -15.950 -3.542 20.636 1.00 92.69 190 THR A C 1
ATOM 1493 O O . THR A 1 190 ? -16.840 -3.385 21.461 1.00 92.69 190 THR A O 1
ATOM 1496 N N . ILE A 1 191 ? -15.296 -2.512 20.088 1.00 88.31 191 ILE A N 1
ATOM 1497 C CA . ILE A 1 191 ? -15.576 -1.104 20.427 1.00 88.31 191 ILE A CA 1
ATOM 1498 C C . ILE A 1 191 ? -16.957 -0.668 19.906 1.00 88.31 191 ILE A C 1
ATOM 1500 O O . ILE A 1 191 ? -17.675 0.093 20.562 1.00 88.31 191 ILE A O 1
ATOM 1504 N N . LEU A 1 192 ? -17.333 -1.154 18.720 1.00 85.25 192 LEU A N 1
ATOM 1505 C CA . LEU A 1 192 ? -18.611 -0.832 18.083 1.00 85.25 192 LEU A CA 1
ATOM 1506 C C . LEU A 1 192 ? -19.799 -1.637 18.631 1.00 85.25 192 LEU A C 1
ATOM 1508 O O . LEU A 1 192 ? -20.938 -1.220 18.424 1.00 85.25 192 LEU A O 1
ATOM 1512 N N . SER A 1 193 ? -19.549 -2.759 19.314 1.00 84.06 193 SER A N 1
ATOM 1513 C CA . SER A 1 193 ? -20.588 -3.539 20.000 1.00 84.06 193 SER A CA 1
ATOM 1514 C C . SER A 1 193 ? -21.145 -2.829 21.237 1.00 84.06 193 SER A C 1
ATOM 1516 O O . SER A 1 193 ? -22.212 -3.307 21.678 1.00 84.06 193 SER A O 1
#

Sequence (193 aa):
MCDDLFDADVPDELIEAKQWHKTESELTREGFRNGLSEGQEISLQDGFNQGFADAADILFPFAELRGQISAFLSFEFINNQDIGKEKESALQELVDEVSSYEASIIKSVSEIVSSTDNTSIQRACIDSDNPGGISVEEKSVSAPRKRDSSDGIPLEQDINFQRTNKLIVNKSSFADIQKKLQYFKEKLKTILS